Protein AF-A0A518LR04-F1 (afdb_monomer)

Structure (mmCIF, N/CA/C/O backbone):
data_AF-A0A518LR04-F1
#
_entry.id   AF-A0A518LR04-F1
#
loop_
_atom_site.group_PDB
_atom_site.id
_atom_site.type_symbol
_atom_site.label_atom_id
_atom_site.label_alt_id
_atom_site.label_comp_id
_atom_site.label_asym_id
_atom_site.label_entity_id
_atom_site.label_seq_id
_atom_site.pdbx_PDB_ins_code
_atom_site.Cartn_x
_atom_site.Cartn_y
_atom_site.Cartn_z
_atom_site.occupancy
_atom_site.B_iso_or_equiv
_atom_site.auth_seq_id
_atom_site.auth_comp_id
_atom_site.auth_asym_id
_atom_site.auth_atom_id
_atom_site.pdbx_PDB_model_num
ATOM 1 N N . MET A 1 1 ? 22.834 10.812 -34.670 1.00 47.88 1 MET A N 1
ATOM 2 C CA . MET A 1 1 ? 21.542 11.434 -34.322 1.00 47.88 1 MET A CA 1
ATOM 3 C C . MET A 1 1 ? 21.571 12.844 -34.881 1.00 47.88 1 MET A C 1
ATOM 5 O O . MET A 1 1 ? 22.574 13.522 -34.699 1.00 47.88 1 MET A O 1
ATOM 9 N N . ASP A 1 2 ? 20.570 13.217 -35.669 1.00 52.78 2 ASP A N 1
ATOM 10 C CA . ASP A 1 2 ? 20.551 14.479 -36.411 1.00 52.78 2 ASP A CA 1
ATOM 11 C C . ASP A 1 2 ? 20.219 15.622 -35.440 1.00 52.78 2 ASP A C 1
ATOM 13 O O . ASP A 1 2 ? 19.141 15.628 -34.842 1.00 52.78 2 ASP A O 1
ATOM 17 N N . THR A 1 3 ? 21.143 16.559 -35.226 1.00 44.94 3 THR A N 1
ATOM 18 C CA . THR A 1 3 ? 21.027 17.609 -34.191 1.00 44.94 3 THR A CA 1
ATOM 19 C C . THR A 1 3 ? 19.798 18.499 -34.381 1.00 44.94 3 THR A C 1
ATOM 21 O O . THR A 1 3 ? 19.284 19.064 -33.421 1.00 44.94 3 THR A O 1
ATOM 24 N N . ARG A 1 4 ? 19.260 18.553 -35.603 1.00 44.50 4 ARG A N 1
ATOM 25 C CA . ARG A 1 4 ? 18.030 19.281 -35.939 1.00 44.50 4 ARG A CA 1
ATOM 26 C C . ARG A 1 4 ? 16.752 18.588 -35.459 1.00 44.50 4 ARG A C 1
ATOM 28 O O . ARG A 1 4 ? 15.781 19.271 -35.162 1.00 44.50 4 ARG A O 1
ATOM 35 N N . LYS A 1 5 ? 16.742 17.253 -35.349 1.00 49.19 5 LYS A N 1
ATOM 36 C CA . LYS A 1 5 ? 15.594 16.509 -34.797 1.00 49.19 5 LYS A CA 1
ATOM 37 C C . LYS A 1 5 ? 15.543 16.595 -33.272 1.00 49.19 5 LYS A C 1
ATOM 39 O O . LYS A 1 5 ? 14.455 16.659 -32.716 1.00 49.19 5 LYS A O 1
ATOM 44 N N . LEU A 1 6 ? 16.708 16.680 -32.625 1.00 46.72 6 LEU A N 1
ATOM 45 C CA . LEU A 1 6 ? 16.803 16.892 -31.179 1.00 46.72 6 LEU A CA 1
ATOM 46 C C . LEU A 1 6 ? 16.199 18.242 -30.764 1.00 46.72 6 LEU A C 1
ATOM 48 O O . LEU A 1 6 ? 15.462 18.299 -29.790 1.00 46.72 6 LEU A O 1
ATOM 52 N N . GLY A 1 7 ? 16.450 19.308 -31.536 1.00 44.38 7 GLY A N 1
ATOM 53 C CA . GLY A 1 7 ? 15.944 20.651 -31.229 1.00 44.38 7 GLY A CA 1
ATOM 54 C C . GLY A 1 7 ? 14.417 20.765 -31.242 1.00 44.38 7 GLY A C 1
ATOM 55 O O . GLY A 1 7 ? 13.860 21.402 -30.354 1.00 44.38 7 GLY A O 1
ATOM 56 N N . ALA A 1 8 ? 13.740 20.113 -32.197 1.00 51.75 8 ALA A N 1
ATOM 57 C CA . ALA A 1 8 ? 12.278 20.149 -32.333 1.00 51.75 8 ALA A CA 1
ATOM 58 C C . ALA A 1 8 ? 11.546 19.289 -31.283 1.00 51.75 8 ALA A C 1
ATOM 60 O O . ALA A 1 8 ? 10.462 19.646 -30.822 1.00 51.75 8 ALA A O 1
ATOM 61 N N . ILE A 1 9 ? 12.146 18.162 -30.883 1.00 55.38 9 ILE A N 1
ATOM 62 C CA . ILE A 1 9 ? 11.606 17.311 -29.815 1.00 55.38 9 ILE A CA 1
ATOM 63 C C . ILE A 1 9 ? 11.790 18.010 -28.463 1.00 55.38 9 ILE A C 1
ATOM 65 O O . ILE A 1 9 ? 10.826 18.100 -27.707 1.00 55.38 9 ILE A O 1
ATOM 69 N N . LEU A 1 10 ? 12.962 18.613 -28.205 1.00 52.50 10 LEU A N 1
ATOM 70 C CA . LEU A 1 10 ? 13.194 19.377 -26.974 1.00 52.50 10 LEU A CA 1
ATOM 71 C C . LEU A 1 10 ? 12.210 20.541 -26.823 1.00 52.50 10 LEU A C 1
ATOM 73 O O . LEU A 1 10 ? 11.631 20.699 -25.757 1.00 52.50 10 LEU A O 1
ATOM 77 N N . THR A 1 11 ? 11.974 21.332 -27.875 1.00 55.12 11 THR A N 1
ATOM 78 C CA . THR A 1 11 ? 11.046 22.479 -27.790 1.00 55.12 11 THR A CA 1
ATOM 79 C C . THR A 1 11 ? 9.612 22.037 -27.519 1.00 55.12 11 THR A C 1
ATOM 81 O O . THR A 1 11 ? 8.926 22.648 -26.707 1.00 55.12 11 THR A O 1
ATOM 84 N N . THR A 1 12 ? 9.160 20.943 -28.134 1.00 55.44 12 THR A N 1
ATOM 85 C CA . THR A 1 12 ? 7.796 20.431 -27.921 1.00 55.44 12 THR A CA 1
ATOM 86 C C . THR A 1 12 ? 7.616 19.885 -26.499 1.00 55.44 12 THR A C 1
ATOM 88 O O . THR A 1 12 ? 6.602 20.149 -25.855 1.00 55.44 12 THR A O 1
ATOM 91 N N . VAL A 1 13 ? 8.625 19.180 -25.979 1.00 56.56 13 VAL A N 1
ATOM 92 C CA . VAL A 1 13 ? 8.651 18.665 -24.602 1.00 56.56 13 VAL A CA 1
ATOM 93 C C . VAL A 1 13 ? 8.703 19.797 -23.577 1.00 56.56 13 VAL A C 1
ATOM 95 O O . VAL A 1 13 ? 7.987 19.741 -22.582 1.00 56.56 13 VAL A O 1
ATOM 98 N N . VAL A 1 14 ? 9.488 20.847 -23.834 1.00 55.62 14 VAL A N 1
ATOM 99 C CA . VAL A 1 14 ? 9.571 22.025 -22.961 1.00 55.62 14 VAL A CA 1
ATOM 100 C C . VAL A 1 14 ? 8.239 22.770 -22.931 1.00 55.62 14 VAL A C 1
ATOM 102 O O . VAL A 1 14 ? 7.792 23.118 -21.849 1.00 55.62 14 VAL A O 1
ATOM 105 N N . VAL A 1 15 ? 7.547 22.943 -24.065 1.00 56.00 15 VAL A N 1
ATOM 106 C CA . VAL A 1 15 ? 6.237 23.625 -24.115 1.00 56.00 15 VAL A CA 1
ATOM 107 C C . VAL A 1 15 ? 5.140 22.818 -23.414 1.00 56.00 15 VAL A C 1
ATOM 109 O O . VAL A 1 15 ? 4.371 23.381 -22.635 1.00 56.00 15 VAL A O 1
ATOM 112 N N . ILE A 1 16 ? 5.078 21.499 -23.632 1.00 57.84 16 ILE A N 1
ATOM 113 C CA . ILE A 1 16 ? 4.126 20.626 -22.924 1.00 57.84 16 ILE A CA 1
ATOM 114 C C . ILE A 1 16 ? 4.457 20.607 -21.425 1.00 57.84 16 ILE A C 1
ATOM 116 O O . ILE A 1 16 ? 3.569 20.805 -20.598 1.00 57.84 16 ILE A O 1
ATOM 120 N N . GLY A 1 17 ? 5.738 20.479 -21.073 1.00 55.75 17 GLY A N 1
ATOM 121 C CA . GLY A 1 17 ? 6.228 20.577 -19.702 1.00 55.75 17 GLY A CA 1
ATOM 122 C C . GLY A 1 17 ? 5.872 21.908 -19.038 1.00 55.75 17 GLY A C 1
ATOM 123 O O . GLY A 1 17 ? 5.442 21.895 -17.893 1.00 55.75 17 GLY A O 1
ATOM 124 N N . LEU A 1 18 ? 5.943 23.037 -19.753 1.00 57.69 18 LEU A N 1
ATOM 125 C CA . LEU A 1 18 ? 5.593 24.370 -19.243 1.00 57.69 18 LEU A CA 1
ATOM 126 C C . LEU A 1 18 ? 4.089 24.526 -18.988 1.00 57.69 18 LEU A C 1
ATOM 128 O O . LEU A 1 18 ? 3.692 25.077 -17.963 1.00 57.69 18 LEU A O 1
ATOM 132 N N . ILE A 1 19 ? 3.243 24.009 -19.885 1.00 57.94 19 ILE A N 1
ATOM 133 C CA . ILE A 1 19 ? 1.779 24.040 -19.726 1.00 57.94 19 ILE A CA 1
ATOM 134 C C . ILE A 1 19 ? 1.354 23.180 -18.527 1.00 57.94 19 ILE A C 1
ATOM 136 O O . ILE A 1 19 ? 0.516 23.601 -17.726 1.00 57.94 19 ILE A O 1
ATOM 140 N N . PHE A 1 20 ? 1.961 22.002 -18.355 1.00 54.97 20 PHE A N 1
ATOM 141 C CA . PHE A 1 20 ? 1.709 21.152 -17.191 1.00 54.97 20 PHE A CA 1
ATOM 142 C C . PHE A 1 20 ? 2.324 21.717 -15.905 1.00 54.97 20 PHE A C 1
ATOM 144 O O . PHE A 1 20 ? 1.682 21.656 -14.864 1.00 54.97 20 PHE A O 1
ATOM 151 N N . PHE A 1 21 ? 3.493 22.354 -15.967 1.00 53.53 21 PHE A N 1
ATOM 152 C CA . PHE A 1 21 ? 4.141 23.018 -14.833 1.00 53.53 21 PHE A CA 1
ATOM 153 C C . PHE A 1 21 ? 3.331 24.221 -14.311 1.00 53.53 21 PHE A C 1
ATOM 155 O O . PHE A 1 21 ? 3.212 24.426 -13.102 1.00 53.53 21 PHE A O 1
ATOM 162 N N . LEU A 1 22 ? 2.678 24.980 -15.198 1.00 55.84 22 LEU A N 1
ATOM 163 C CA . LEU A 1 22 ? 1.733 26.029 -14.795 1.00 55.84 22 LEU A CA 1
ATOM 164 C C . LEU A 1 22 ? 0.495 25.455 -14.086 1.00 55.84 22 LEU A C 1
ATOM 166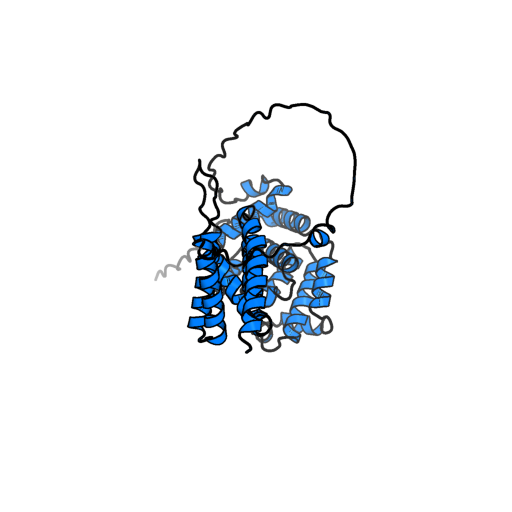 O O . LEU A 1 22 ? -0.022 26.075 -13.157 1.00 55.84 22 LEU A O 1
ATOM 170 N N . ARG A 1 23 ? 0.051 24.254 -14.477 1.00 57.06 23 ARG A N 1
ATOM 171 C CA . ARG A 1 23 ? -1.042 23.527 -13.812 1.00 57.06 23 ARG A CA 1
ATOM 172 C C . ARG A 1 23 ? -0.600 22.924 -12.468 1.00 57.06 23 ARG A C 1
ATOM 174 O O . ARG A 1 23 ? -1.370 22.964 -11.510 1.00 57.06 23 ARG A O 1
ATOM 181 N N . PHE A 1 24 ? 0.649 22.465 -12.381 1.00 54.34 24 PHE A N 1
ATOM 182 C CA . PHE A 1 24 ? 1.306 21.931 -11.181 1.00 54.34 24 PHE A CA 1
ATOM 183 C C . PHE A 1 24 ? 1.312 22.955 -10.036 1.00 54.34 24 PHE A C 1
ATOM 185 O O . PHE A 1 24 ? 0.999 22.634 -8.892 1.00 54.34 24 PHE A O 1
ATOM 192 N N . ARG A 1 25 ? 1.554 24.233 -10.356 1.00 56.62 25 ARG A N 1
ATOM 193 C CA . ARG A 1 25 ? 1.549 25.345 -9.389 1.00 56.62 25 ARG A CA 1
ATOM 194 C C . ARG A 1 25 ? 0.197 25.624 -8.720 1.00 56.62 25 ARG A C 1
ATOM 196 O O . ARG A 1 25 ? 0.175 26.330 -7.716 1.00 56.62 25 ARG A O 1
ATOM 203 N N . GLN A 1 26 ? -0.917 25.142 -9.275 1.00 56.28 26 GLN A N 1
ATOM 204 C CA . GLN A 1 26 ? -2.257 25.513 -8.808 1.00 56.28 26 GLN A CA 1
ATOM 205 C C . GLN A 1 26 ? -2.946 24.464 -7.926 1.00 56.28 26 GLN A C 1
ATOM 207 O O . GLN A 1 26 ? -3.981 24.807 -7.354 1.00 56.28 26 GLN A O 1
ATOM 212 N N . ARG A 1 27 ? -2.451 23.214 -7.813 1.00 53.28 27 ARG A N 1
ATOM 213 C CA . ARG A 1 27 ? -3.303 22.139 -7.258 1.00 53.28 27 ARG A CA 1
ATOM 214 C C . ARG A 1 27 ? -2.739 21.027 -6.372 1.00 53.28 27 ARG A C 1
ATOM 216 O O . ARG A 1 27 ? -3.564 20.421 -5.699 1.00 53.28 27 ARG A O 1
ATOM 223 N N . SER A 1 28 ? -1.450 20.716 -6.292 1.00 52.06 28 SER A N 1
ATOM 224 C CA . SER A 1 28 ? -1.090 19.440 -5.643 1.00 52.06 28 SER A CA 1
ATOM 225 C C . SER A 1 28 ? -0.825 19.556 -4.131 1.00 52.06 28 SER A C 1
ATOM 227 O O . SER A 1 28 ? 0.323 19.624 -3.697 1.00 52.06 28 SER A O 1
ATOM 229 N N . GLU A 1 29 ? -1.886 19.532 -3.319 1.00 59.38 29 GLU A N 1
ATOM 230 C CA . GLU A 1 29 ? -1.800 18.972 -1.952 1.00 59.38 29 GLU A CA 1
ATOM 231 C C . GLU A 1 29 ? -1.805 17.428 -1.986 1.00 59.38 29 GLU A C 1
ATOM 233 O O . GLU A 1 29 ? -1.391 16.783 -1.024 1.00 59.38 29 GLU A O 1
ATOM 238 N N . ASP A 1 30 ? -2.214 16.823 -3.111 1.00 77.50 30 ASP A N 1
ATOM 239 C CA . ASP A 1 30 ? -2.189 15.375 -3.312 1.00 77.50 30 ASP A CA 1
ATOM 240 C C . ASP A 1 30 ? -0.799 14.895 -3.766 1.00 77.50 30 ASP A C 1
ATOM 242 O O . ASP A 1 30 ? -0.301 15.229 -4.847 1.00 77.50 30 ASP A O 1
ATOM 246 N N . SER A 1 31 ? -0.175 14.085 -2.910 1.00 82.75 31 SER A N 1
ATOM 247 C CA . SER A 1 31 ? 1.138 13.476 -3.120 1.00 82.75 31 SER A CA 1
ATOM 248 C C . SER A 1 31 ? 1.193 12.645 -4.409 1.00 82.75 31 SER A C 1
ATOM 250 O O . SER A 1 31 ? 2.142 12.756 -5.191 1.00 82.75 31 SER A O 1
ATOM 252 N N . ASN A 1 32 ? 0.131 11.893 -4.712 1.00 80.12 32 ASN A N 1
ATOM 253 C CA . ASN A 1 32 ? 0.091 11.054 -5.907 1.00 80.12 32 ASN A CA 1
ATOM 254 C C . ASN A 1 32 ? 0.007 11.889 -7.188 1.00 80.12 32 ASN A C 1
ATOM 256 O O . ASN A 1 32 ? 0.707 11.588 -8.156 1.00 80.12 32 ASN A O 1
ATOM 260 N N . GLU A 1 33 ? -0.767 12.976 -7.174 1.00 84.44 33 GLU A N 1
ATOM 261 C CA . GLU A 1 33 ? -0.870 13.888 -8.315 1.00 84.44 33 GLU A CA 1
ATOM 262 C C . GLU A 1 33 ? 0.487 14.549 -8.621 1.00 84.44 33 GLU A C 1
ATOM 264 O O . GLU A 1 33 ? 0.907 14.604 -9.780 1.00 84.44 33 GLU A O 1
ATOM 269 N N . ALA A 1 34 ? 1.236 14.973 -7.594 1.00 88.00 34 ALA A N 1
ATOM 270 C CA . ALA A 1 34 ? 2.584 15.523 -7.771 1.00 88.00 34 ALA A CA 1
ATOM 271 C C . ALA A 1 34 ? 3.549 14.507 -8.416 1.00 88.00 34 ALA A C 1
ATOM 273 O O . ALA A 1 34 ? 4.389 14.865 -9.251 1.00 88.00 34 ALA A O 1
ATOM 274 N N . ARG A 1 35 ? 3.429 13.220 -8.063 1.00 92.25 35 ARG A N 1
ATOM 275 C CA . ARG A 1 35 ? 4.206 12.140 -8.688 1.00 92.25 35 ARG A CA 1
ATOM 276 C C . ARG A 1 35 ? 3.821 11.931 -10.147 1.00 92.25 35 ARG A C 1
ATOM 278 O O . ARG A 1 35 ? 4.712 11.861 -10.990 1.00 92.25 35 ARG A O 1
ATOM 285 N N . GLU A 1 36 ? 2.530 11.834 -10.448 1.00 88.44 36 GLU A N 1
ATOM 286 C CA . GLU A 1 36 ? 2.038 11.640 -11.816 1.00 88.44 36 GLU A CA 1
ATOM 287 C C . GLU A 1 36 ? 2.498 12.766 -12.741 1.00 88.44 36 GLU A C 1
ATOM 289 O O . GLU A 1 36 ? 3.003 12.508 -13.834 1.00 88.44 36 GLU A O 1
ATOM 294 N N . GLN A 1 37 ? 2.418 14.015 -12.285 1.00 86.31 37 GLN A N 1
ATOM 295 C CA . GLN A 1 37 ? 2.847 15.153 -13.090 1.00 86.31 37 GLN A CA 1
ATOM 296 C C . GLN A 1 37 ? 4.375 15.190 -13.287 1.00 86.31 37 GLN A C 1
ATOM 298 O O . GLN A 1 37 ? 4.839 15.474 -14.392 1.00 86.31 37 GLN A O 1
ATO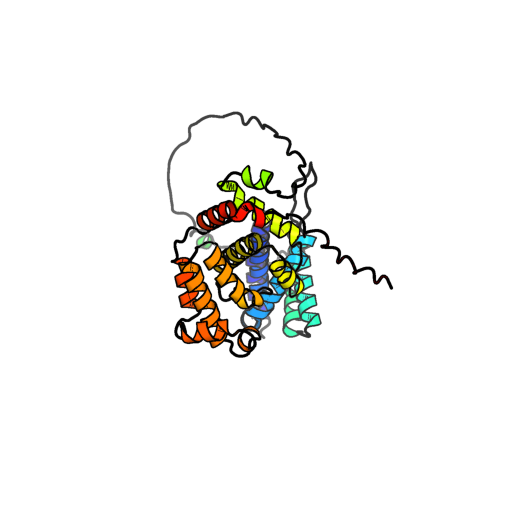M 303 N N . ALA A 1 38 ? 5.179 14.828 -12.278 1.00 92.56 38 ALA A N 1
ATOM 304 C CA . ALA A 1 38 ? 6.623 14.652 -12.473 1.00 92.56 38 ALA A CA 1
ATOM 305 C C . ALA A 1 38 ? 6.948 13.502 -13.440 1.00 92.56 38 ALA A C 1
ATOM 307 O O . ALA A 1 38 ? 7.889 13.599 -14.230 1.00 92.56 38 ALA A O 1
ATOM 308 N N . MET A 1 39 ? 6.142 12.438 -13.436 1.00 94.38 39 MET A N 1
ATOM 309 C CA . MET A 1 39 ? 6.290 11.325 -14.372 1.00 94.38 39 MET A CA 1
ATOM 310 C C . MET A 1 39 ? 6.002 11.716 -15.815 1.00 94.38 39 MET A C 1
ATOM 312 O O . MET A 1 39 ? 6.676 11.207 -16.706 1.00 94.38 39 MET A O 1
ATOM 316 N N . VAL A 1 40 ? 5.091 12.659 -16.070 1.00 89.25 40 VAL A N 1
ATOM 317 C CA . VAL A 1 40 ? 4.903 13.214 -17.421 1.00 89.25 40 VAL A CA 1
ATOM 318 C C . VAL A 1 40 ? 6.216 13.810 -17.944 1.00 89.25 40 VAL A C 1
ATOM 320 O O . VAL A 1 40 ? 6.594 13.549 -19.085 1.00 89.25 40 VAL A O 1
ATOM 323 N N . ILE A 1 41 ? 6.963 14.523 -17.097 1.00 90.75 41 ILE A N 1
ATOM 324 C CA . ILE A 1 41 ? 8.252 15.134 -17.456 1.00 90.75 41 ILE A CA 1
ATOM 325 C C . ILE A 1 41 ? 9.333 14.067 -17.681 1.00 90.75 41 ILE A C 1
ATOM 327 O O . ILE A 1 41 ? 10.118 14.169 -18.615 1.00 90.75 41 ILE A O 1
ATOM 331 N N . VAL A 1 42 ? 9.379 13.007 -16.872 1.00 94.94 42 VAL A N 1
ATOM 332 C CA . VAL A 1 42 ? 10.332 11.901 -17.092 1.00 94.94 42 VAL A CA 1
ATOM 333 C C . VAL A 1 42 ? 9.976 11.085 -18.339 1.00 94.94 42 VAL A C 1
ATOM 335 O O . VAL A 1 42 ? 10.869 10.620 -19.048 1.00 94.94 42 VAL A O 1
ATOM 338 N N . SER A 1 43 ? 8.685 10.936 -18.640 1.00 93.12 43 SER A N 1
ATOM 339 C CA . SER A 1 43 ? 8.206 10.164 -19.792 1.00 93.12 43 SER A CA 1
ATOM 340 C C . SER A 1 43 ? 8.575 10.776 -21.141 1.00 93.12 43 SER A C 1
ATOM 342 O O . SER A 1 43 ? 8.514 10.100 -22.165 1.00 93.12 43 SER A O 1
ATOM 344 N N . SER A 1 44 ? 9.012 12.037 -21.149 1.00 90.81 44 SER A N 1
ATOM 345 C CA . SER A 1 44 ? 9.487 12.707 -22.353 1.00 90.81 44 SER A CA 1
ATOM 346 C C . SER A 1 44 ? 10.927 12.356 -22.736 1.00 90.81 44 SER A C 1
ATOM 348 O O . SER A 1 44 ? 11.416 12.859 -23.746 1.00 90.81 44 SER A O 1
ATOM 350 N N . LEU A 1 45 ? 11.644 11.578 -21.919 1.00 92.06 45 LEU A N 1
ATOM 351 C CA . LEU A 1 45 ? 12.979 11.097 -22.266 1.00 92.06 45 LEU A CA 1
ATOM 352 C C . LEU A 1 45 ? 12.890 10.070 -23.401 1.00 92.06 45 LEU A C 1
ATOM 354 O O . LEU A 1 45 ? 12.081 9.146 -23.339 1.00 92.06 45 LEU A O 1
ATOM 358 N N . ASP A 1 46 ? 13.776 10.171 -24.394 1.00 93.06 46 ASP A N 1
ATOM 359 C CA . ASP A 1 46 ? 13.846 9.212 -25.510 1.00 93.06 46 ASP A CA 1
ATOM 360 C C . ASP A 1 46 ? 14.066 7.772 -25.007 1.00 93.06 46 ASP A C 1
ATOM 362 O O . ASP A 1 46 ? 13.583 6.798 -25.587 1.00 93.06 46 ASP A O 1
ATOM 366 N N . GLU A 1 47 ? 14.786 7.625 -23.894 1.00 93.50 47 GLU A N 1
ATOM 367 C CA . GLU A 1 47 ? 15.085 6.344 -23.266 1.00 93.50 47 GLU A CA 1
ATOM 368 C C . GLU A 1 47 ? 13.920 5.772 -22.442 1.00 93.50 47 GLU A C 1
ATOM 370 O O . GLU A 1 47 ? 14.032 4.623 -21.992 1.00 93.50 47 GLU A O 1
ATOM 375 N N . TYR A 1 48 ? 12.824 6.523 -22.249 1.00 94.25 48 TYR A N 1
ATOM 376 C CA . TYR A 1 48 ? 11.748 6.167 -21.323 1.00 94.25 48 TYR A CA 1
ATOM 377 C C . TYR A 1 48 ? 11.128 4.812 -21.646 1.00 94.25 48 TYR A C 1
ATOM 379 O O . TYR A 1 48 ? 11.200 3.911 -20.821 1.00 94.25 48 TYR A O 1
ATOM 387 N N . GLU A 1 49 ? 10.611 4.611 -22.860 1.00 95.00 49 GLU A N 1
ATOM 388 C CA . GLU A 1 49 ? 9.934 3.357 -23.233 1.00 95.00 49 GLU A CA 1
ATOM 389 C C . GLU A 1 49 ? 10.843 2.130 -23.072 1.00 95.00 49 GLU A C 1
ATOM 391 O O . GLU A 1 49 ? 10.424 1.083 -22.580 1.00 95.00 49 GLU A O 1
ATOM 396 N N . SER A 1 50 ? 12.129 2.269 -23.409 1.00 95.69 50 SER A N 1
ATOM 397 C CA . SER A 1 50 ? 13.110 1.186 -23.259 1.00 95.69 50 SER A CA 1
ATOM 398 C C . SER A 1 50 ? 13.506 0.893 -21.806 1.00 95.69 50 SER A C 1
ATOM 400 O O . SER A 1 50 ? 14.068 -0.166 -21.530 1.00 95.69 50 SER A O 1
ATOM 402 N N . ASN A 1 51 ? 13.214 1.806 -20.875 1.00 96.00 51 ASN A N 1
ATOM 403 C CA . ASN A 1 51 ? 13.582 1.719 -19.460 1.00 96.00 51 ASN A CA 1
ATOM 404 C C . ASN A 1 51 ? 12.401 1.944 -18.510 1.00 96.00 51 ASN A C 1
ATOM 406 O O . ASN A 1 51 ? 12.625 2.191 -17.324 1.00 96.00 51 ASN A O 1
ATOM 410 N N . LYS A 1 52 ? 11.165 1.835 -19.006 1.00 93.56 52 LYS A N 1
ATOM 411 C CA . LYS A 1 52 ? 9.951 2.276 -18.314 1.00 93.56 52 LYS A CA 1
ATOM 412 C C . LYS A 1 52 ? 9.859 1.726 -16.896 1.00 93.56 52 LYS A C 1
ATOM 414 O O . LYS A 1 52 ? 9.864 2.490 -15.944 1.00 93.56 52 LYS A O 1
ATOM 419 N N . THR A 1 53 ? 9.926 0.403 -16.743 1.00 89.50 53 THR A N 1
ATOM 420 C CA . THR A 1 53 ? 9.852 -0.261 -15.431 1.00 89.50 53 THR A CA 1
ATOM 421 C C . THR A 1 53 ? 10.915 0.234 -14.446 1.00 89.50 53 THR A C 1
ATOM 423 O O . THR A 1 53 ? 10.642 0.376 -13.257 1.00 89.50 53 THR A O 1
ATOM 426 N N . LEU A 1 54 ? 12.135 0.509 -14.921 1.00 93.00 54 LEU A N 1
ATOM 427 C CA . LEU A 1 54 ? 13.204 1.011 -14.061 1.00 93.00 54 LEU A CA 1
ATOM 428 C C . LEU A 1 54 ? 12.977 2.479 -13.682 1.00 93.00 54 LEU A C 1
ATOM 430 O O . LEU A 1 54 ? 13.129 2.824 -12.514 1.00 93.00 54 LEU A O 1
ATOM 434 N N . LEU A 1 55 ? 12.608 3.330 -14.642 1.00 96.44 55 LEU A N 1
ATOM 435 C CA . LEU A 1 55 ? 12.337 4.748 -14.396 1.00 96.44 55 LEU A CA 1
ATOM 436 C C . LEU A 1 55 ? 11.108 4.943 -13.499 1.00 96.44 55 LEU A C 1
ATOM 438 O O . LEU A 1 55 ? 11.175 5.764 -12.590 1.00 96.44 55 LEU A O 1
ATOM 442 N N . ASP A 1 56 ? 10.059 4.132 -13.666 1.00 93.38 56 ASP A N 1
ATOM 443 C CA . ASP A 1 56 ? 8.880 4.093 -12.790 1.00 93.38 56 ASP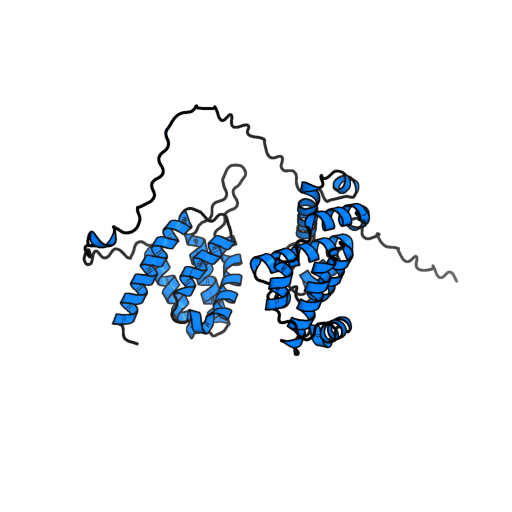 A CA 1
ATOM 444 C C . ASP A 1 56 ? 9.279 3.737 -11.350 1.00 93.38 56 ASP A C 1
ATOM 446 O O . ASP A 1 56 ? 8.894 4.413 -10.392 1.00 93.38 56 ASP A O 1
ATOM 450 N N . SER A 1 57 ? 10.118 2.707 -11.182 1.00 88.88 57 SER A N 1
ATOM 451 C CA . SER A 1 57 ? 10.633 2.320 -9.866 1.00 88.88 57 SER A CA 1
ATOM 452 C C . SER A 1 57 ? 11.504 3.415 -9.243 1.00 88.88 57 SER A C 1
ATOM 454 O O . SER A 1 57 ? 11.391 3.674 -8.045 1.00 88.88 57 SER A O 1
ATOM 456 N N . MET A 1 58 ? 12.370 4.060 -10.031 1.00 96.94 58 MET A N 1
ATOM 457 C CA . MET A 1 58 ? 13.225 5.152 -9.557 1.00 96.94 58 MET A CA 1
ATOM 458 C C . MET A 1 58 ? 12.403 6.373 -9.143 1.00 96.94 58 MET A C 1
ATOM 460 O O . MET A 1 58 ? 12.693 6.997 -8.123 1.00 96.94 58 MET A O 1
ATOM 464 N N . ALA A 1 59 ? 11.367 6.695 -9.915 1.00 95.81 59 ALA A N 1
ATOM 465 C CA . ALA A 1 59 ? 10.435 7.774 -9.639 1.00 95.81 59 ALA A CA 1
ATOM 466 C C . ALA A 1 59 ? 9.629 7.531 -8.362 1.00 95.81 59 ALA A C 1
ATOM 468 O O . ALA A 1 59 ? 9.467 8.449 -7.563 1.00 95.81 59 ALA A O 1
ATOM 469 N N . LYS A 1 60 ? 9.175 6.294 -8.118 1.00 91.81 60 LYS A N 1
ATOM 470 C CA . LYS A 1 60 ? 8.493 5.928 -6.866 1.00 91.81 60 LYS A CA 1
ATOM 471 C C . LYS A 1 60 ? 9.381 6.197 -5.645 1.00 91.81 60 LYS A C 1
ATOM 473 O O . LYS A 1 60 ? 8.915 6.779 -4.671 1.00 91.81 60 LYS A O 1
ATOM 478 N N . LEU A 1 61 ? 10.666 5.841 -5.720 1.00 89.62 61 LEU A N 1
ATOM 479 C CA . LEU A 1 61 ? 11.637 6.113 -4.652 1.00 89.62 61 LEU A CA 1
ATOM 480 C C . LEU A 1 61 ? 11.984 7.606 -4.537 1.00 8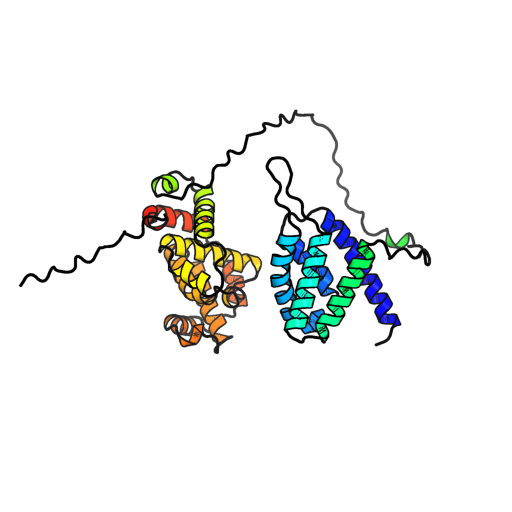9.62 61 LEU A C 1
ATOM 482 O O . LEU A 1 61 ? 12.097 8.133 -3.432 1.00 89.62 61 LEU A O 1
ATOM 486 N N . ALA A 1 62 ? 12.138 8.298 -5.668 1.00 96.19 62 ALA A N 1
ATOM 487 C CA . ALA A 1 62 ? 12.450 9.725 -5.701 1.00 96.19 62 ALA A CA 1
ATOM 488 C C . ALA A 1 62 ? 11.309 10.586 -5.148 1.00 96.19 62 ALA A C 1
ATOM 490 O O . ALA A 1 62 ? 11.574 11.599 -4.505 1.00 96.19 62 ALA A O 1
ATOM 491 N N . HIS A 1 63 ? 10.062 10.165 -5.363 1.00 94.81 63 HIS A N 1
ATOM 492 C CA . HIS A 1 63 ? 8.868 10.876 -4.932 1.00 94.81 63 HIS A CA 1
ATOM 493 C C . HIS A 1 63 ? 8.831 11.113 -3.422 1.00 94.81 63 HIS A C 1
ATOM 495 O O . HIS A 1 63 ? 8.680 12.258 -3.017 1.00 94.81 63 HIS A O 1
ATOM 501 N N . SER A 1 64 ? 9.035 10.078 -2.599 1.00 88.00 64 SER A N 1
ATOM 502 C CA . SER A 1 64 ? 9.002 10.224 -1.134 1.00 88.00 64 SER A CA 1
ATOM 503 C C . SER A 1 64 ? 10.022 11.259 -0.646 1.00 88.00 64 SER A C 1
ATOM 505 O O . SER A 1 64 ? 9.662 12.188 0.068 1.00 88.00 64 SER A O 1
ATOM 507 N N . VAL A 1 65 ? 11.269 11.174 -1.123 1.00 89.06 65 VAL A N 1
ATOM 508 C CA . VAL A 1 65 ? 12.339 12.116 -0.746 1.00 89.06 65 VAL A CA 1
ATOM 509 C C . VAL A 1 65 ? 12.031 13.541 -1.216 1.00 89.06 65 VAL A C 1
ATOM 511 O O . VAL A 1 65 ? 12.293 14.510 -0.506 1.00 89.06 65 VAL A O 1
ATOM 514 N N . ALA A 1 66 ? 11.497 13.679 -2.429 1.00 94.88 66 ALA A N 1
ATOM 515 C CA . ALA A 1 66 ? 11.190 14.972 -3.018 1.00 94.88 66 ALA A CA 1
ATOM 516 C C . ALA A 1 66 ? 9.981 15.646 -2.369 1.00 94.88 66 ALA A C 1
ATOM 518 O O . ALA A 1 66 ? 9.987 16.861 -2.178 1.00 94.88 66 ALA A O 1
ATOM 519 N N . PHE A 1 67 ? 8.954 14.865 -2.034 1.00 91.31 67 PHE A N 1
ATOM 520 C CA . PHE A 1 67 ? 7.736 15.359 -1.412 1.00 91.31 67 PHE A CA 1
ATOM 521 C C . PHE A 1 67 ? 8.036 15.915 -0.022 1.00 91.31 67 PHE A C 1
ATOM 523 O O . PHE A 1 67 ? 7.682 17.056 0.253 1.00 91.31 67 PHE A O 1
ATOM 530 N N . ASP A 1 68 ? 8.805 15.187 0.789 1.00 88.62 68 ASP A N 1
ATOM 531 C CA . ASP A 1 68 ? 9.227 15.650 2.117 1.00 88.62 68 ASP 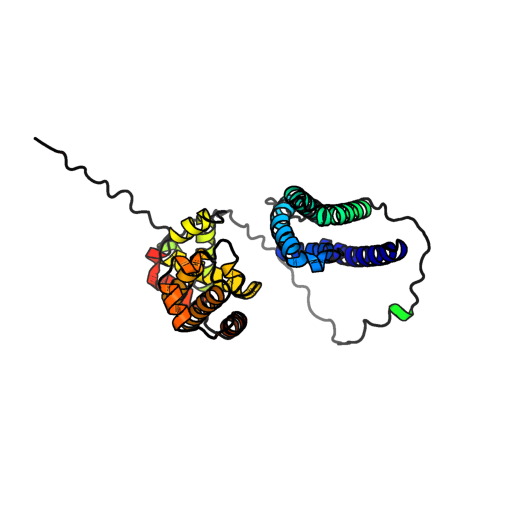A CA 1
ATOM 532 C C . ASP A 1 68 ? 10.080 16.926 2.055 1.00 88.62 68 ASP A C 1
ATOM 534 O O . ASP A 1 68 ? 9.979 17.794 2.920 1.00 88.62 68 ASP A O 1
ATOM 538 N N . ALA A 1 69 ? 10.916 17.070 1.022 1.00 89.56 69 ALA A N 1
ATOM 539 C CA . ALA A 1 69 ? 11.748 18.258 0.840 1.00 89.56 69 ALA A CA 1
ATOM 540 C C . ALA A 1 69 ? 10.947 19.502 0.413 1.00 89.56 69 ALA A C 1
ATOM 542 O O . ALA A 1 69 ? 11.360 20.628 0.691 1.00 89.56 69 ALA A O 1
ATOM 543 N N . ALA A 1 70 ? 9.831 19.302 -0.284 1.00 91.94 70 ALA A N 1
ATOM 544 C CA . ALA A 1 70 ? 9.021 20.362 -0.875 1.00 91.94 70 ALA A CA 1
ATOM 545 C C . ALA A 1 70 ? 7.789 20.736 -0.054 1.00 91.94 70 ALA A C 1
ATOM 547 O O . ALA A 1 70 ? 7.254 21.839 -0.191 1.00 91.94 70 ALA A O 1
ATOM 548 N N . TYR A 1 71 ? 7.312 19.810 0.772 1.00 89.56 71 TYR A N 1
ATOM 549 C CA . TYR A 1 71 ? 6.113 19.984 1.561 1.00 89.56 71 TYR A CA 1
ATOM 550 C C . TYR A 1 71 ? 6.465 20.562 2.929 1.00 89.56 71 TYR A C 1
ATOM 552 O O . TYR A 1 71 ? 7.095 19.923 3.769 1.00 89.56 71 TYR A O 1
ATOM 560 N N . THR A 1 72 ? 6.037 21.798 3.173 1.00 88.50 72 THR A N 1
ATOM 561 C CA . THR A 1 72 ? 6.181 22.427 4.486 1.00 88.50 72 THR A CA 1
ATOM 562 C C . THR A 1 72 ? 4.870 22.296 5.243 1.00 88.50 72 THR A C 1
ATOM 564 O O . THR A 1 72 ? 3.867 22.909 4.869 1.00 88.50 72 THR A O 1
ATOM 567 N N . MET A 1 73 ? 4.891 21.525 6.334 1.00 83.81 73 MET A N 1
ATOM 568 C CA . MET A 1 73 ? 3.769 21.457 7.268 1.00 83.81 73 MET A CA 1
ATOM 569 C C . MET A 1 73 ? 3.475 22.856 7.812 1.00 83.81 73 MET A C 1
ATOM 571 O O . MET A 1 73 ? 4.328 23.506 8.422 1.00 83.81 73 MET A O 1
ATOM 575 N N . GLY A 1 74 ? 2.252 23.320 7.577 1.00 81.69 74 GLY A N 1
ATOM 576 C CA . GLY A 1 74 ? 1.749 24.552 8.157 1.00 81.69 74 GLY A CA 1
ATOM 577 C C . GLY A 1 74 ? 1.699 24.453 9.682 1.00 81.69 74 GLY A C 1
ATOM 578 O O . GLY A 1 74 ? 1.303 23.430 10.237 1.00 81.69 74 GLY A O 1
ATOM 579 N N . GLY A 1 75 ? 2.115 25.507 10.382 1.00 82.06 75 GLY A N 1
ATOM 580 C CA . GLY A 1 75 ? 1.875 25.631 11.816 1.00 82.06 75 GLY A CA 1
ATOM 581 C C . GLY A 1 75 ? 0.441 26.088 12.090 1.00 82.06 75 GLY A C 1
ATOM 582 O O . GLY A 1 75 ? -0.322 26.388 11.182 1.00 82.06 75 GLY A O 1
ATOM 583 N N . ARG A 1 76 ? 0.089 26.282 13.365 1.00 80.19 76 ARG A N 1
ATOM 584 C CA . ARG A 1 76 ? -1.266 26.684 13.813 1.00 80.19 76 ARG A CA 1
ATOM 585 C C . ARG A 1 76 ? -1.860 27.937 13.134 1.00 80.19 76 ARG A C 1
ATOM 587 O O . ARG A 1 76 ? -3.041 28.220 13.292 1.00 80.19 76 ARG A O 1
ATOM 594 N N . ARG A 1 77 ? -1.042 28.741 12.448 1.00 85.19 77 ARG A N 1
ATOM 595 C CA . ARG A 1 77 ? -1.450 29.968 11.740 1.00 85.19 77 ARG A CA 1
ATOM 596 C C . ARG A 1 77 ? -1.021 30.014 10.273 1.00 85.19 77 ARG A C 1
ATOM 598 O O . ARG A 1 77 ? -1.301 31.008 9.611 1.00 85.19 77 ARG A O 1
ATOM 605 N N . THR A 1 78 ? -0.316 29.005 9.774 1.00 81.31 78 THR A N 1
ATOM 606 C CA . THR A 1 78 ? 0.151 28.968 8.385 1.00 81.31 78 THR A CA 1
ATOM 607 C C . THR A 1 78 ? -0.436 27.741 7.715 1.00 81.31 78 THR A C 1
ATOM 609 O O . THR A 1 78 ? -0.468 26.669 8.304 1.00 81.31 78 THR A O 1
ATOM 612 N N . ARG A 1 79 ? -0.950 27.897 6.494 1.00 82.56 79 ARG A N 1
ATOM 613 C CA . ARG A 1 79 ? -1.400 26.745 5.707 1.00 82.56 79 ARG A CA 1
ATOM 614 C C . ARG A 1 79 ? -0.183 25.921 5.303 1.00 82.56 79 ARG A C 1
ATOM 616 O O . ARG A 1 79 ? 0.918 26.470 5.208 1.00 82.56 79 ARG A O 1
ATOM 623 N N . ALA A 1 80 ? -0.380 24.622 5.100 1.00 82.12 80 ALA A N 1
ATOM 624 C CA . ALA A 1 80 ? 0.641 23.820 4.452 1.00 82.12 80 ALA A CA 1
ATOM 625 C C . ALA A 1 80 ? 0.924 24.414 3.071 1.00 82.12 80 ALA A C 1
ATOM 627 O O . ALA A 1 80 ? 0.021 24.917 2.400 1.00 82.12 80 ALA A O 1
ATOM 628 N N . THR A 1 81 ? 2.190 24.418 2.683 1.00 88.94 81 THR A N 1
ATOM 629 C CA . THR A 1 81 ? 2.593 24.913 1.371 1.00 88.94 81 THR A CA 1
ATOM 630 C C . THR A 1 81 ? 3.454 23.877 0.697 1.00 88.94 81 THR A C 1
ATOM 632 O O . THR A 1 81 ? 4.384 23.345 1.307 1.00 88.94 81 THR A O 1
ATOM 635 N N . PHE A 1 82 ? 3.160 23.642 -0.573 1.00 88.94 82 PHE A N 1
ATOM 636 C CA . PHE A 1 82 ? 3.930 22.760 -1.420 1.00 88.94 82 PHE A CA 1
ATOM 637 C C . PHE A 1 82 ? 4.750 23.589 -2.406 1.00 88.94 82 PHE A C 1
ATOM 639 O O . PHE A 1 82 ? 4.200 24.343 -3.213 1.00 88.94 82 PHE A O 1
ATOM 646 N N . ASP A 1 83 ? 6.073 23.476 -2.313 1.00 91.69 83 ASP A N 1
ATOM 647 C CA . ASP A 1 83 ? 6.993 24.115 -3.245 1.00 91.69 83 ASP A CA 1
ATOM 648 C C . ASP A 1 83 ? 7.260 23.184 -4.430 1.00 91.69 83 ASP A C 1
ATOM 650 O O . ASP A 1 83 ? 8.123 22.306 -4.407 1.00 91.69 83 ASP A O 1
ATOM 654 N N . ALA A 1 84 ? 6.502 23.406 -5.497 1.00 89.69 84 ALA A N 1
ATOM 655 C CA . ALA A 1 84 ? 6.616 22.656 -6.735 1.00 89.69 84 ALA A CA 1
ATOM 656 C C . ALA A 1 84 ? 8.018 22.653 -7.352 1.00 89.69 84 ALA A C 1
ATOM 658 O O . ALA A 1 84 ? 8.471 21.653 -7.917 1.00 89.69 84 ALA A O 1
ATOM 659 N N . ASP A 1 85 ? 8.698 23.788 -7.239 1.00 91.62 85 ASP A N 1
ATOM 660 C CA . ASP A 1 85 ? 10.021 24.003 -7.791 1.00 91.62 85 ASP A CA 1
ATOM 661 C C . ASP A 1 85 ? 11.070 23.212 -7.005 1.00 91.62 85 ASP A C 1
ATOM 663 O O . ASP A 1 85 ? 11.950 22.574 -7.597 1.00 91.62 85 ASP A O 1
ATOM 667 N N . ALA A 1 86 ? 10.951 23.211 -5.675 1.00 93.38 86 ALA A N 1
ATOM 668 C CA . ALA A 1 86 ? 11.776 22.394 -4.795 1.00 93.38 86 ALA A CA 1
ATOM 669 C C . ALA A 1 86 ? 11.512 20.894 -4.990 1.00 93.38 86 ALA A C 1
ATOM 671 O O . ALA A 1 86 ? 12.464 20.109 -5.030 1.00 93.38 86 ALA A O 1
ATOM 672 N N . TYR A 1 87 ? 10.246 20.504 -5.171 1.00 94.38 87 TYR A N 1
ATOM 673 C CA . TYR A 1 87 ? 9.853 19.114 -5.401 1.00 94.38 87 TYR A CA 1
ATOM 674 C C . TYR A 1 87 ? 10.534 18.558 -6.643 1.00 94.38 87 TYR A C 1
ATOM 676 O O . TYR A 1 87 ? 11.246 17.559 -6.572 1.00 94.38 87 TYR A O 1
ATOM 684 N N . LEU A 1 88 ? 10.364 19.223 -7.786 1.00 94.19 88 LEU A N 1
ATOM 685 C CA . LEU A 1 88 ? 10.864 18.697 -9.048 1.00 94.19 88 LEU A CA 1
ATOM 686 C C . LEU A 1 88 ? 12.405 18.709 -9.104 1.00 94.19 88 LEU A C 1
ATOM 688 O O . LEU A 1 88 ? 13.012 17.795 -9.666 1.00 94.19 88 LEU A O 1
ATOM 692 N N . ASP A 1 89 ? 13.053 19.679 -8.444 1.00 95.44 89 ASP A N 1
ATOM 693 C CA . ASP A 1 89 ? 14.509 19.702 -8.254 1.00 95.44 89 ASP A CA 1
ATOM 694 C C . ASP A 1 89 ? 15.000 18.502 -7.430 1.00 95.44 89 ASP A C 1
ATOM 696 O O . ASP A 1 89 ? 15.929 17.805 -7.844 1.00 95.44 89 ASP A O 1
ATOM 700 N N . ALA A 1 90 ? 14.377 18.238 -6.278 1.00 95.44 90 ALA A N 1
ATOM 701 C CA . ALA A 1 90 ? 14.728 17.112 -5.415 1.00 95.44 90 ALA A CA 1
ATOM 702 C C . ALA A 1 90 ? 14.442 15.761 -6.091 1.00 95.44 90 ALA A C 1
ATOM 704 O O . ALA A 1 90 ? 15.259 14.839 -6.016 1.00 95.44 90 ALA A O 1
ATOM 705 N N . PHE A 1 91 ? 13.324 15.669 -6.812 1.00 96.69 91 PHE A N 1
ATOM 706 C CA . PHE A 1 91 ? 12.896 14.482 -7.543 1.00 96.69 91 PHE A CA 1
ATOM 707 C C . PHE A 1 91 ? 13.906 14.093 -8.627 1.00 96.69 91 PHE A C 1
ATOM 709 O O . PHE A 1 91 ? 14.434 12.978 -8.620 1.00 96.69 91 PHE A O 1
ATOM 716 N N . LEU A 1 92 ? 14.251 15.029 -9.520 1.00 97.06 92 LEU A N 1
ATOM 717 C CA . LEU A 1 92 ? 15.201 14.772 -10.605 1.00 97.06 92 LEU A CA 1
ATOM 718 C C . LEU A 1 92 ? 16.608 14.474 -10.072 1.00 97.06 92 LEU A C 1
ATOM 720 O O . LEU A 1 92 ? 17.257 13.551 -10.566 1.00 97.06 92 LEU A O 1
ATOM 724 N N . ARG A 1 93 ? 17.069 15.179 -9.028 1.00 97.50 93 ARG A N 1
ATOM 725 C CA . ARG A 1 93 ? 18.356 14.874 -8.372 1.00 97.50 93 ARG A CA 1
ATOM 726 C C . ARG A 1 93 ? 18.390 13.457 -7.811 1.00 97.50 93 ARG A C 1
ATOM 728 O O . ARG A 1 93 ? 19.345 12.733 -8.080 1.00 97.50 93 ARG A O 1
ATOM 735 N N . SER A 1 94 ? 17.338 13.040 -7.105 1.00 96.94 94 SER A N 1
ATOM 736 C CA . SER A 1 94 ? 17.241 11.681 -6.565 1.00 96.94 94 SER A CA 1
ATOM 737 C C . SER A 1 94 ? 17.315 10.629 -7.676 1.00 96.94 94 SER A C 1
ATOM 739 O O . SER A 1 94 ? 18.067 9.661 -7.563 1.00 96.94 94 SER A O 1
ATOM 741 N N . MET A 1 95 ? 16.624 10.838 -8.802 1.00 97.94 95 MET A N 1
ATOM 742 C CA . MET A 1 95 ? 16.721 9.931 -9.953 1.00 97.94 95 MET A CA 1
ATOM 743 C C . MET A 1 95 ? 18.126 9.911 -10.580 1.00 97.94 95 MET A C 1
ATOM 745 O O . MET A 1 95 ? 18.627 8.841 -10.932 1.00 97.94 95 MET A O 1
ATOM 749 N N . ILE A 1 96 ? 18.795 11.062 -10.700 1.00 97.81 96 ILE A N 1
ATOM 750 C CA . ILE A 1 96 ? 20.178 11.157 -11.204 1.00 97.81 96 ILE A CA 1
ATOM 751 C C . ILE A 1 96 ? 21.142 10.373 -10.304 1.00 97.81 96 ILE A C 1
ATOM 753 O O . ILE A 1 96 ? 21.999 9.638 -10.810 1.00 97.81 96 ILE A O 1
ATOM 757 N N . ASP A 1 97 ? 20.997 10.504 -8.986 1.00 95.06 97 ASP A N 1
ATOM 758 C CA . ASP A 1 97 ? 21.831 9.810 -8.007 1.00 95.06 97 ASP A CA 1
ATOM 759 C C . ASP A 1 97 ? 21.593 8.300 -8.042 1.00 95.06 97 ASP A C 1
ATOM 761 O O . ASP A 1 97 ? 22.555 7.530 -8.090 1.00 95.06 97 ASP A O 1
ATOM 765 N N . GLN A 1 98 ? 20.334 7.863 -8.124 1.00 96.75 98 GLN A N 1
ATOM 766 C CA . GLN A 1 98 ? 19.985 6.453 -8.310 1.00 96.75 98 GLN A CA 1
ATOM 767 C C . GLN A 1 98 ? 20.607 5.885 -9.598 1.00 96.75 98 GLN A C 1
ATOM 769 O O . GLN A 1 98 ? 21.259 4.838 -9.566 1.00 96.75 98 GLN A O 1
ATOM 774 N N . ALA A 1 99 ? 20.498 6.594 -10.730 1.00 96.44 99 ALA A N 1
ATOM 775 C CA . ALA A 1 99 ? 21.133 6.188 -11.987 1.00 96.44 99 ALA A CA 1
ATOM 776 C C . ALA A 1 99 ? 22.663 6.082 -11.857 1.00 96.44 99 ALA A C 1
ATOM 778 O O . ALA A 1 99 ? 23.274 5.148 -12.384 1.00 96.44 99 ALA A O 1
ATOM 779 N N . ALA A 1 100 ? 23.291 7.010 -11.126 1.00 96.12 100 ALA A N 1
ATOM 780 C CA . ALA A 1 100 ? 24.725 6.986 -10.861 1.00 96.12 100 ALA A CA 1
ATOM 781 C C . ALA A 1 100 ? 25.139 5.782 -9.999 1.00 96.12 100 ALA A C 1
ATOM 783 O O . ALA A 1 100 ? 26.105 5.102 -10.344 1.00 96.12 100 ALA A O 1
ATOM 784 N N . GLN A 1 101 ? 24.402 5.495 -8.922 1.00 92.06 101 GLN A N 1
ATOM 785 C CA . GLN A 1 101 ? 24.658 4.358 -8.030 1.00 92.06 101 GLN A CA 1
ATOM 786 C C . GLN A 1 101 ? 24.540 3.013 -8.757 1.00 92.06 101 GLN A C 1
ATOM 788 O O . GLN A 1 101 ? 25.317 2.099 -8.495 1.00 92.06 101 GLN A O 1
ATOM 793 N N . MET A 1 102 ? 23.620 2.909 -9.719 1.00 95.00 102 MET A N 1
ATOM 794 C CA . MET A 1 102 ? 23.449 1.715 -10.552 1.00 95.00 102 MET A CA 1
ATOM 795 C C . MET A 1 102 ? 24.455 1.606 -11.712 1.00 95.00 102 MET A C 1
ATOM 797 O O . MET A 1 102 ? 24.422 0.630 -12.460 1.00 95.00 102 MET A O 1
ATOM 801 N N . GLY A 1 103 ? 25.324 2.604 -11.921 1.00 95.81 103 GLY A N 1
ATOM 802 C CA . GLY A 1 103 ? 26.240 2.644 -13.067 1.00 95.81 103 GLY A CA 1
ATOM 803 C C . GLY A 1 103 ? 25.544 2.851 -14.421 1.00 95.81 103 GLY A C 1
ATOM 804 O O . GLY A 1 103 ? 26.128 2.561 -15.466 1.00 95.81 103 GLY A O 1
ATOM 805 N N . ARG A 1 104 ? 24.305 3.361 -14.428 1.00 97.31 104 ARG A N 1
ATOM 806 C CA . ARG A 1 104 ? 23.474 3.576 -15.624 1.00 97.31 104 ARG A CA 1
ATOM 807 C C . ARG A 1 104 ? 23.752 4.936 -16.253 1.00 97.31 104 ARG A C 1
ATOM 809 O O . ARG A 1 104 ? 22.962 5.874 -16.153 1.00 97.31 104 ARG A O 1
ATOM 816 N N . ALA A 1 105 ? 24.917 5.058 -16.887 1.00 96.81 105 ALA A N 1
ATOM 817 C CA . ALA A 1 105 ? 25.329 6.287 -17.572 1.00 96.81 105 ALA A CA 1
ATOM 818 C C . ALA A 1 105 ? 24.364 6.696 -18.701 1.00 96.81 105 ALA A C 1
ATOM 820 O O . ALA A 1 105 ? 24.198 7.888 -18.966 1.00 96.81 105 ALA A O 1
ATOM 821 N N . ASP A 1 106 ? 23.722 5.706 -19.322 1.00 95.06 106 ASP A N 1
ATOM 822 C CA . ASP A 1 106 ? 22.695 5.850 -20.350 1.00 95.06 106 ASP A CA 1
ATOM 823 C C . ASP A 1 106 ? 21.435 6.563 -19.845 1.00 95.06 106 ASP A C 1
ATOM 825 O O . ASP A 1 106 ? 20.833 7.300 -20.610 1.00 95.06 106 ASP A O 1
ATOM 829 N N . LEU A 1 107 ? 21.090 6.433 -18.559 1.00 96.31 107 LEU A N 1
ATOM 830 C CA . LEU A 1 107 ? 19.965 7.147 -17.938 1.00 96.31 107 LEU A CA 1
ATOM 831 C C . LEU A 1 107 ? 20.402 8.418 -17.208 1.00 96.31 107 LEU A C 1
ATOM 833 O O . LEU A 1 107 ? 19.716 9.438 -17.241 1.00 96.31 107 LEU A O 1
ATOM 837 N N . LYS A 1 108 ? 21.576 8.393 -16.572 1.00 97.25 108 LYS A N 1
ATOM 838 C CA . LYS A 1 108 ? 22.099 9.541 -15.822 1.00 97.25 108 LYS A CA 1
ATOM 839 C C . LYS A 1 108 ? 22.244 10.779 -16.705 1.00 97.25 108 LYS A C 1
ATOM 841 O O . LYS A 1 108 ? 21.901 11.878 -16.283 1.00 97.25 108 LYS A O 1
ATOM 846 N N . LYS A 1 109 ? 22.796 10.617 -17.911 1.00 95.19 109 LYS A N 1
ATOM 847 C CA . LYS A 1 109 ? 23.052 11.730 -18.832 1.00 95.19 109 LYS A CA 1
ATOM 848 C C . LYS A 1 109 ? 21.762 12.434 -19.293 1.00 95.19 109 LYS A C 1
ATOM 850 O O . LYS A 1 109 ? 21.726 13.656 -19.157 1.00 95.19 109 LYS A O 1
ATOM 855 N N . PRO A 1 110 ? 20.730 11.735 -19.805 1.00 94.25 110 PRO A N 1
ATOM 856 C CA . PRO A 1 110 ? 19.473 12.381 -20.184 1.00 94.25 110 PRO A CA 1
ATOM 857 C C . PRO A 1 110 ? 18.732 12.984 -18.983 1.00 94.25 110 PRO A C 1
ATOM 859 O O . PRO A 1 110 ? 18.256 14.110 -19.089 1.00 94.25 110 PRO A O 1
ATOM 862 N N . LEU A 1 111 ? 18.725 12.327 -17.814 1.00 95.81 111 LEU A N 1
ATOM 863 C CA . LEU A 1 111 ? 18.143 12.901 -16.590 1.00 95.81 111 LEU A CA 1
ATOM 864 C C . LEU A 1 111 ? 18.851 14.196 -16.156 1.00 95.81 111 LEU A C 1
ATOM 866 O O . LEU A 1 111 ? 18.197 15.166 -15.781 1.00 95.81 111 LEU A O 1
ATOM 870 N N . LEU A 1 112 ? 20.185 14.242 -16.244 1.00 96.81 112 LEU A N 1
ATOM 871 C CA . LEU A 1 112 ? 20.965 15.450 -15.957 1.00 96.81 112 LEU A CA 1
ATOM 872 C C . LEU A 1 112 ? 20.653 16.576 -16.952 1.00 96.81 112 LEU A C 1
ATOM 874 O O . LEU A 1 112 ? 20.549 17.729 -16.547 1.00 96.81 112 LEU A O 1
ATOM 878 N N . ALA A 1 113 ? 20.496 16.253 -18.239 1.00 92.69 113 ALA A N 1
ATOM 879 C CA . ALA A 1 113 ? 20.118 17.233 -19.254 1.00 92.69 113 ALA A CA 1
ATOM 880 C C . ALA A 1 113 ? 18.717 17.806 -18.976 1.00 92.69 113 ALA A C 1
ATOM 882 O O . ALA A 1 113 ? 18.556 19.020 -18.926 1.00 92.69 113 ALA A O 1
ATOM 883 N N . LEU A 1 114 ? 17.739 16.942 -18.694 1.00 92.88 114 LEU A N 1
ATOM 884 C CA . LEU A 1 114 ? 16.380 17.333 -18.312 1.00 92.88 114 LEU A CA 1
ATOM 885 C C . LEU A 1 114 ? 16.369 18.250 -17.077 1.00 92.88 114 LEU A C 1
ATOM 887 O O . LEU A 1 114 ? 15.703 19.283 -17.064 1.00 92.88 114 LEU A O 1
ATOM 891 N N . HIS A 1 115 ? 17.162 17.913 -16.058 1.00 94.81 115 HIS A N 1
ATOM 892 C CA . HIS A 1 115 ? 17.313 18.730 -14.853 1.00 94.81 115 HIS A CA 1
ATOM 893 C C . HIS A 1 115 ? 17.953 20.097 -15.126 1.00 94.81 115 HIS A C 1
ATOM 895 O O . HIS A 1 115 ? 17.548 21.099 -14.536 1.00 94.81 115 HIS A O 1
ATOM 901 N N . GLN A 1 116 ? 18.923 20.163 -16.040 1.00 93.38 116 GLN A N 1
ATOM 902 C CA . GLN A 1 116 ? 19.538 21.425 -16.455 1.00 93.38 116 GLN A CA 1
ATOM 903 C C . GLN A 1 116 ? 18.557 22.328 -17.202 1.00 93.38 116 GLN A C 1
ATOM 905 O O . GLN A 1 116 ? 18.523 23.521 -16.904 1.00 93.38 116 GLN A O 1
ATOM 910 N N . GLU A 1 117 ? 17.755 21.780 -18.117 1.00 88.38 117 GLU A N 1
ATOM 911 C CA . GLU A 1 117 ? 16.706 22.543 -18.807 1.00 88.38 117 GLU A CA 1
ATOM 912 C C . GLU A 1 117 ? 15.676 23.078 -17.808 1.00 88.38 117 GLU A C 1
ATOM 914 O O . GLU A 1 117 ? 15.396 24.274 -17.786 1.00 88.38 117 GLU A O 1
ATOM 919 N N . PHE A 1 118 ? 15.222 22.244 -16.869 1.00 88.62 118 PHE A N 1
ATOM 920 C CA . PHE A 1 118 ? 14.353 22.693 -15.781 1.00 88.62 118 PHE A CA 1
ATOM 921 C C . PHE A 1 118 ? 14.961 23.862 -14.981 1.00 88.62 118 PHE A C 1
ATOM 923 O O . PHE A 1 118 ? 14.291 24.858 -14.701 1.00 88.62 118 PHE A O 1
ATOM 930 N N . LYS A 1 119 ? 16.260 23.797 -14.661 1.00 91.88 119 LYS A N 1
ATOM 931 C CA . LYS A 1 119 ? 16.965 24.883 -13.962 1.00 91.88 119 LYS A CA 1
ATOM 932 C C . LYS A 1 119 ? 17.119 26.159 -14.788 1.00 91.88 119 LYS A C 1
ATOM 934 O O . LYS A 1 119 ? 17.324 27.211 -14.181 1.00 91.88 119 LYS A O 1
ATOM 939 N N . LYS A 1 120 ? 17.099 26.100 -16.121 1.00 88.00 120 LYS A N 1
ATOM 940 C CA . LYS A 1 120 ? 17.096 27.301 -16.976 1.00 88.00 120 LYS A CA 1
ATOM 941 C C . LYS A 1 120 ? 15.730 27.972 -16.956 1.00 88.00 120 LYS A C 1
ATOM 943 O O . LYS A 1 120 ? 15.666 29.167 -16.673 1.00 88.00 120 LYS A O 1
ATOM 948 N N . VAL A 1 121 ? 14.661 27.184 -17.107 1.00 85.06 121 VAL A N 1
ATOM 949 C CA . VAL A 1 121 ? 13.272 27.658 -16.997 1.00 85.06 121 VAL A CA 1
ATOM 950 C C . VAL A 1 121 ? 13.043 28.342 -15.645 1.00 85.06 121 VAL A C 1
ATOM 952 O O . VAL A 1 121 ? 12.548 29.464 -15.603 1.00 85.06 121 VAL A O 1
ATOM 955 N N . GLN A 1 122 ? 13.496 27.737 -14.536 1.00 85.88 122 GLN A N 1
ATOM 956 C CA . GLN A 1 122 ? 13.406 28.346 -13.196 1.00 85.88 122 GLN A CA 1
ATOM 957 C C . GLN A 1 122 ? 14.127 29.696 -13.076 1.00 85.88 122 GLN A C 1
ATOM 959 O O . GLN A 1 122 ? 13.712 30.552 -12.297 1.00 85.88 122 GLN A O 1
ATOM 964 N N . ARG A 1 123 ? 15.230 29.884 -13.809 1.00 89.25 123 ARG A N 1
ATOM 965 C CA . ARG A 1 123 ? 16.014 31.127 -13.798 1.00 89.25 123 ARG A CA 1
ATOM 966 C C . ARG A 1 123 ? 15.482 32.176 -14.778 1.00 89.25 123 ARG A C 1
ATOM 968 O O . ARG A 1 123 ? 15.981 33.297 -14.758 1.00 89.25 123 ARG A O 1
ATOM 975 N N . GLY A 1 124 ? 14.487 31.835 -15.601 1.00 85.81 124 GLY A N 1
ATOM 976 C CA . GLY A 1 124 ? 14.001 32.699 -16.676 1.00 85.81 124 GLY A CA 1
ATOM 977 C C . GLY A 1 124 ? 15.026 32.891 -17.800 1.00 85.81 124 GLY A C 1
ATOM 978 O O . GLY A 1 124 ? 15.009 33.915 -18.470 1.00 85.81 124 GLY A O 1
ATOM 979 N N . GLU A 1 125 ? 15.947 31.939 -17.990 1.00 82.44 125 GLU A N 1
ATOM 980 C CA . GLU A 1 125 ? 17.041 32.043 -18.972 1.00 82.44 125 GLU A CA 1
ATOM 981 C C . GLU A 1 125 ? 16.619 31.686 -20.414 1.00 82.44 125 GLU A C 1
ATOM 983 O O . GLU A 1 125 ? 17.450 31.762 -21.314 1.00 82.44 125 GLU A O 1
ATOM 988 N N . ASP A 1 126 ? 15.345 31.347 -20.651 1.00 60.22 126 ASP A N 1
ATOM 989 C CA . ASP A 1 126 ? 14.826 30.950 -21.973 1.00 60.22 126 ASP A CA 1
ATOM 990 C C . ASP A 1 126 ? 14.184 32.098 -22.780 1.00 60.22 126 ASP A C 1
ATOM 992 O O . ASP A 1 126 ? 13.644 31.872 -23.863 1.00 60.22 126 ASP A O 1
ATOM 996 N N . GLU A 1 127 ? 14.282 33.348 -22.319 1.00 55.47 127 GLU A N 1
ATOM 997 C CA . GLU A 1 127 ? 13.920 34.515 -23.134 1.00 55.47 127 GLU A CA 1
ATOM 998 C C . GLU A 1 127 ? 15.119 35.011 -23.961 1.00 55.47 127 GLU A C 1
ATOM 1000 O O . GLU A 1 127 ? 15.644 36.103 -23.742 1.00 55.47 127 GLU A O 1
ATOM 1005 N N . GLU A 1 128 ? 15.539 34.240 -24.968 1.00 56.25 128 GLU A N 1
ATOM 1006 C CA . GLU A 1 128 ? 16.057 34.899 -26.171 1.00 56.25 128 GLU A CA 1
ATOM 1007 C C . GLU A 1 128 ? 14.857 35.268 -27.062 1.00 56.25 128 GLU A C 1
ATOM 1009 O O . GLU A 1 128 ? 14.133 34.374 -27.508 1.00 56.25 128 GLU A O 1
ATOM 1014 N N . PRO A 1 129 ? 14.613 36.563 -27.351 1.00 45.81 129 PRO A N 1
ATOM 1015 C CA . PRO A 1 129 ? 13.575 36.995 -28.280 1.00 45.81 129 PRO A CA 1
ATOM 1016 C C . PRO A 1 129 ? 14.026 36.690 -29.717 1.00 45.81 129 PRO A C 1
ATOM 1018 O O . PRO A 1 129 ? 14.426 37.575 -30.472 1.00 45.81 129 PRO A O 1
ATOM 1021 N N . GLY A 1 130 ? 14.008 35.413 -30.087 1.00 50.03 130 GLY A N 1
ATOM 1022 C CA . GLY A 1 130 ? 14.302 34.923 -31.427 1.00 50.03 130 GLY A CA 1
ATOM 1023 C C . GLY A 1 130 ? 13.020 34.511 -32.139 1.00 50.03 130 GLY A C 1
ATOM 1024 O O . GLY A 1 130 ? 12.581 33.380 -31.989 1.00 50.03 130 GLY A O 1
ATOM 1025 N N . GLU A 1 131 ? 12.456 35.438 -32.915 1.00 47.00 131 GLU A N 1
ATOM 1026 C CA . GLU A 1 131 ? 11.329 35.253 -33.844 1.00 47.00 131 GLU A CA 1
ATOM 1027 C C . GLU A 1 131 ? 10.010 34.763 -33.225 1.00 47.00 131 GLU A C 1
ATOM 1029 O O . GLU A 1 131 ? 9.716 33.576 -33.101 1.00 47.00 131 GLU A O 1
ATOM 1034 N N . SER A 1 132 ? 9.140 35.736 -32.950 1.00 42.47 132 SER A N 1
ATOM 1035 C CA . SER A 1 132 ? 7.693 35.572 -32.861 1.00 42.47 132 SER A CA 1
ATOM 1036 C C . SER A 1 132 ? 7.160 34.794 -34.070 1.00 42.47 132 SER A C 1
ATOM 1038 O O . SER A 1 132 ? 6.881 35.355 -35.128 1.00 42.47 132 SER A O 1
ATOM 1040 N N . SER A 1 133 ? 6.997 33.483 -33.900 1.00 42.19 133 SER A N 1
ATOM 1041 C CA . SER A 1 133 ? 6.172 32.672 -34.783 1.00 42.19 133 SER A CA 1
ATOM 1042 C C . SER A 1 133 ? 4.725 33.109 -34.566 1.00 42.19 133 SER A C 1
ATOM 1044 O O . SER A 1 133 ? 4.129 32.835 -33.524 1.00 42.19 133 SER A O 1
ATOM 1046 N N . GLU A 1 134 ? 4.184 33.874 -35.514 1.00 39.44 134 GLU A N 1
ATOM 1047 C CA . GLU A 1 134 ? 2.761 34.193 -35.572 1.00 39.44 134 GLU A CA 1
ATOM 1048 C C . GLU A 1 134 ? 1.960 32.884 -35.595 1.00 39.44 134 GLU A C 1
ATOM 1050 O O . GLU A 1 134 ? 1.861 32.202 -36.618 1.00 39.44 134 GLU A O 1
ATOM 1055 N N . LEU A 1 135 ? 1.368 32.523 -34.457 1.00 35.84 135 LEU A N 1
ATOM 1056 C CA . LEU A 1 135 ? 0.306 31.529 -34.417 1.00 35.84 135 LEU A CA 1
ATOM 1057 C C . LEU A 1 135 ? -0.870 32.082 -35.222 1.00 35.84 135 LEU A C 1
ATOM 1059 O O . LEU A 1 135 ? -1.505 33.068 -34.845 1.00 35.84 135 LEU A O 1
ATOM 1063 N N . THR A 1 136 ? -1.138 31.467 -36.373 1.00 45.28 136 THR A N 1
ATOM 1064 C CA . THR A 1 136 ? -2.250 31.887 -37.226 1.00 45.28 136 THR A CA 1
ATOM 1065 C C . THR A 1 136 ? -3.599 31.666 -36.518 1.00 45.28 136 THR A C 1
ATOM 1067 O O . THR A 1 136 ? -3.771 30.649 -35.838 1.00 45.28 136 THR A O 1
ATOM 1070 N N . PRO A 1 137 ? -4.604 32.541 -36.736 1.00 39.91 137 PRO A N 1
ATOM 1071 C CA . PRO A 1 137 ? -5.946 32.423 -36.146 1.00 39.91 137 PRO A CA 1
ATOM 1072 C C . PRO A 1 137 ? -6.670 31.087 -36.407 1.00 39.91 137 PRO A C 1
ATOM 1074 O O . PRO A 1 137 ? -7.666 30.786 -35.758 1.00 39.91 137 PRO A O 1
ATOM 1077 N N . ALA A 1 138 ? -6.174 30.260 -37.333 1.00 40.28 138 ALA A N 1
ATOM 1078 C CA . ALA A 1 138 ? -6.743 28.958 -37.666 1.00 40.28 138 ALA A CA 1
ATOM 1079 C C . ALA A 1 138 ? -6.514 27.872 -36.593 1.00 40.28 138 ALA A C 1
ATOM 1081 O O . ALA A 1 138 ? -7.203 26.856 -36.618 1.00 40.28 138 ALA A O 1
ATOM 1082 N N . GLN A 1 139 ? -5.589 28.066 -35.645 1.00 41.16 139 GLN A N 1
ATOM 1083 C CA . GLN A 1 139 ? -5.286 27.076 -34.596 1.00 41.16 139 GLN A CA 1
ATOM 1084 C C . GLN A 1 139 ? -6.012 27.332 -33.263 1.00 41.16 139 GLN A C 1
ATOM 1086 O O . GLN A 1 139 ? -5.932 26.506 -32.362 1.00 41.16 139 GLN A O 1
ATOM 1091 N N . VAL A 1 140 ? -6.776 28.427 -33.155 1.00 39.84 140 VAL A N 1
ATOM 1092 C CA . VAL A 1 140 ? -7.557 28.788 -31.951 1.00 39.84 140 VAL A CA 1
ATOM 1093 C C . VAL A 1 140 ? -9.047 28.406 -32.087 1.00 39.84 140 VAL A C 1
ATOM 1095 O O . VAL A 1 140 ? -9.819 28.543 -31.148 1.00 39.84 140 VAL A O 1
ATOM 1098 N N . ALA A 1 141 ? -9.479 27.861 -33.230 1.00 38.88 141 ALA A N 1
ATOM 1099 C CA . ALA A 1 141 ? -10.899 27.635 -33.539 1.00 38.88 141 ALA A CA 1
ATOM 1100 C C . ALA A 1 141 ? -11.430 26.202 -33.287 1.00 38.88 141 ALA A C 1
ATOM 1102 O O . ALA A 1 141 ? -12.385 25.782 -33.939 1.00 38.88 141 ALA A O 1
ATOM 1103 N N . GLN A 1 142 ? -10.851 25.433 -32.358 1.00 35.00 142 GLN A N 1
ATOM 1104 C CA . GLN A 1 142 ? -11.407 24.135 -31.933 1.00 35.00 142 GLN A CA 1
ATOM 1105 C C . GLN A 1 142 ? -11.316 23.942 -30.415 1.00 35.00 142 GLN A C 1
ATOM 1107 O O . GLN A 1 142 ? -10.619 23.059 -29.931 1.00 35.00 142 GLN A O 1
ATOM 1112 N N . ALA A 1 143 ? -12.037 24.775 -29.668 1.00 32.97 143 ALA A N 1
ATOM 1113 C CA . ALA A 1 143 ? -12.452 24.488 -28.294 1.00 32.97 143 ALA A CA 1
ATOM 1114 C C . ALA A 1 143 ? -13.541 25.480 -27.855 1.00 32.97 143 ALA A C 1
ATOM 1116 O O . ALA A 1 143 ? -13.328 26.226 -26.915 1.00 32.97 143 ALA A O 1
ATOM 1117 N N . ASP A 1 144 ? -14.676 25.537 -28.557 1.00 36.16 144 ASP A N 1
ATOM 1118 C CA . ASP A 1 144 ? -15.888 26.167 -28.013 1.00 36.16 144 ASP A CA 1
ATOM 1119 C C . ASP A 1 144 ? -17.120 25.738 -28.819 1.00 36.16 144 ASP A C 1
ATOM 1121 O O . ASP A 1 144 ? -17.353 26.221 -29.926 1.00 36.16 144 ASP A O 1
ATOM 1125 N N . ALA A 1 145 ? -17.880 24.781 -28.276 1.00 33.12 145 ALA A N 1
ATOM 1126 C CA . ALA A 1 145 ? -19.280 24.530 -28.629 1.00 33.12 145 ALA A CA 1
ATOM 1127 C C . ALA A 1 145 ? -19.933 23.562 -27.621 1.00 33.12 145 ALA A C 1
ATOM 1129 O O . ALA A 1 145 ? -19.898 22.347 -27.815 1.00 33.12 145 ALA A O 1
ATOM 1130 N N . ALA A 1 146 ? -20.501 24.124 -26.553 1.00 32.56 146 ALA A N 1
ATOM 1131 C CA . ALA A 1 146 ? -21.672 23.663 -25.783 1.00 32.56 146 ALA A CA 1
ATOM 1132 C C . ALA A 1 146 ? -21.791 24.642 -24.599 1.00 32.56 146 ALA A C 1
ATOM 1134 O O . ALA A 1 146 ? -21.063 24.520 -23.622 1.00 32.56 146 ALA A O 1
ATOM 1135 N N . ASP A 1 147 ? -22.436 25.797 -24.728 1.00 33.25 147 ASP A N 1
ATOM 1136 C CA . ASP A 1 147 ? -23.887 26.019 -24.816 1.00 33.25 147 ASP A CA 1
ATOM 1137 C C . ASP A 1 147 ? -24.704 25.213 -23.791 1.00 33.25 147 ASP A C 1
ATOM 1139 O O . ASP A 1 147 ? -25.109 24.080 -24.045 1.00 33.25 147 ASP A O 1
ATOM 1143 N N . THR A 1 148 ? -24.927 25.838 -22.632 1.00 33.16 148 THR A N 1
ATOM 1144 C CA . THR A 1 148 ? -26.161 25.718 -21.844 1.00 33.16 148 THR A CA 1
ATOM 1145 C C . THR A 1 148 ? -26.384 27.040 -21.112 1.00 33.16 148 THR A C 1
ATOM 1147 O O . THR A 1 148 ? -25.661 27.365 -20.170 1.00 33.16 148 THR A O 1
ATOM 1150 N N . ASP A 1 149 ? -27.383 27.781 -21.586 1.00 40.38 149 ASP A N 1
ATOM 1151 C CA . ASP A 1 149 ? -28.143 28.801 -20.862 1.00 40.38 149 ASP A CA 1
ATOM 1152 C C . ASP A 1 149 ? -28.711 28.247 -19.540 1.00 40.38 149 ASP A C 1
ATOM 1154 O O . ASP A 1 149 ? -29.321 27.181 -19.546 1.00 40.38 149 ASP A O 1
ATOM 1158 N N . GLU A 1 150 ? -28.586 28.997 -18.438 1.00 36.03 150 GLU A N 1
ATOM 1159 C CA . GLU A 1 150 ? -29.720 29.406 -17.583 1.00 36.03 150 GLU A CA 1
ATOM 1160 C C . GLU A 1 150 ? -29.286 30.421 -16.492 1.00 36.03 150 GLU A C 1
ATOM 1162 O O . GLU A 1 150 ? -28.092 30.550 -16.204 1.00 36.03 150 GLU A O 1
ATOM 116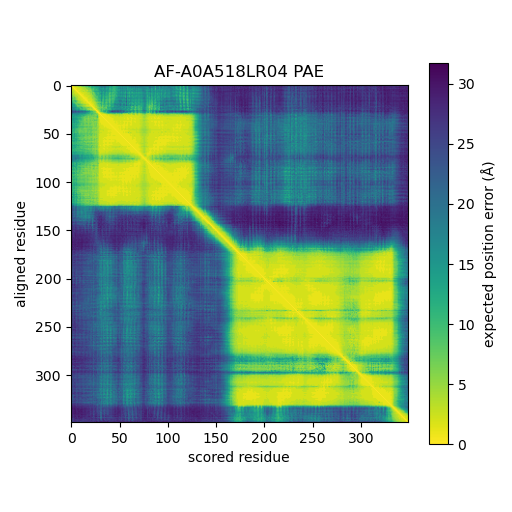7 N N . PRO A 1 151 ? -30.231 31.221 -15.949 1.00 46.50 151 PRO A N 1
ATOM 1168 C CA . PRO A 1 151 ? -29.970 32.584 -15.500 1.00 46.50 151 PRO A CA 1
ATOM 1169 C C . PRO A 1 151 ? -29.670 32.742 -14.005 1.00 46.50 151 PRO A C 1
ATOM 1171 O O . PRO A 1 151 ? -29.946 31.889 -13.165 1.00 46.50 151 PRO A O 1
ATOM 1174 N N . ALA A 1 152 ? -29.144 33.931 -13.713 1.00 46.47 152 ALA A N 1
ATOM 1175 C CA . ALA A 1 152 ? -28.955 34.505 -12.395 1.00 46.47 152 ALA A CA 1
ATOM 1176 C C . ALA A 1 152 ? -30.279 34.721 -11.646 1.00 46.47 152 ALA A C 1
ATOM 1178 O O . ALA A 1 152 ? -31.194 35.330 -12.191 1.00 46.47 152 ALA A O 1
ATOM 1179 N N . ASP A 1 153 ? -30.322 34.275 -10.391 1.00 44.12 153 ASP A N 1
ATOM 1180 C CA . ASP A 1 153 ? -30.863 35.001 -9.235 1.00 44.12 153 ASP A CA 1
ATOM 1181 C C . ASP A 1 153 ? -30.671 34.144 -7.972 1.00 44.12 153 ASP A C 1
ATOM 1183 O O . ASP A 1 153 ? -30.904 32.935 -8.002 1.00 44.12 153 ASP A O 1
ATOM 1187 N N . GLY A 1 154 ? -30.278 34.760 -6.851 1.00 37.91 154 GLY A N 1
ATOM 1188 C CA . GLY A 1 154 ? -30.462 34.140 -5.534 1.00 37.91 154 GLY A CA 1
ATOM 1189 C C . GLY A 1 154 ? -29.336 34.331 -4.523 1.00 37.91 154 GLY A C 1
ATOM 1190 O O . GLY A 1 154 ? -28.478 33.472 -4.374 1.00 37.91 154 GLY A O 1
ATOM 1191 N N . ASP A 1 155 ? -29.448 35.432 -3.786 1.00 36.38 155 ASP A N 1
ATOM 1192 C CA . ASP A 1 155 ? -29.218 35.546 -2.343 1.00 36.38 155 ASP A CA 1
ATOM 1193 C C . ASP A 1 155 ? -27.820 35.308 -1.750 1.00 36.38 155 ASP A C 1
ATOM 1195 O O . ASP A 1 155 ? -27.318 34.203 -1.557 1.00 36.38 155 ASP A O 1
ATOM 1199 N N . ALA A 1 156 ? -27.264 36.434 -1.299 1.00 51.69 156 ALA A N 1
ATOM 1200 C CA . ALA A 1 156 ? -26.266 36.512 -0.252 1.00 51.69 156 ALA A CA 1
ATOM 1201 C C . ALA A 1 156 ? -26.758 35.812 1.028 1.00 51.69 156 ALA A C 1
ATOM 1203 O O . ALA A 1 156 ? -27.740 36.233 1.642 1.00 51.69 156 ALA A O 1
ATOM 1204 N N . GLN A 1 157 ? -26.021 34.793 1.469 1.00 39.75 157 GLN A N 1
ATOM 1205 C CA . GLN A 1 157 ? -26.056 34.319 2.846 1.00 39.75 157 GLN A CA 1
ATOM 1206 C C . GLN A 1 157 ? -24.680 34.494 3.482 1.00 39.75 157 GLN A C 1
ATOM 1208 O O . GLN A 1 157 ? -23.673 33.988 2.991 1.00 39.75 157 GLN A O 1
ATOM 1213 N N . ASP A 1 158 ? -24.695 35.243 4.584 1.00 49.12 158 ASP A N 1
ATOM 1214 C CA . ASP A 1 158 ? -23.636 35.382 5.573 1.00 49.12 158 ASP A CA 1
ATOM 1215 C C . ASP A 1 158 ? -23.000 34.025 5.901 1.00 49.12 158 ASP A C 1
ATOM 1217 O O . ASP A 1 158 ? -23.599 33.173 6.562 1.00 49.12 158 ASP A O 1
ATOM 1221 N N . ALA A 1 159 ? -21.747 33.850 5.486 1.00 42.22 159 ALA A N 1
ATOM 1222 C CA . ALA A 1 159 ? -20.869 32.841 6.049 1.00 42.22 159 ALA A CA 1
ATOM 1223 C C . ALA A 1 159 ? -20.332 33.378 7.381 1.00 42.22 159 ALA A C 1
ATOM 1225 O O . ALA A 1 159 ? -19.308 34.058 7.440 1.00 42.22 159 ALA A O 1
ATOM 1226 N N . ALA A 1 160 ? -21.055 33.088 8.462 1.00 42.53 160 ALA A N 1
ATOM 1227 C CA . ALA A 1 160 ? -20.473 33.104 9.791 1.00 42.53 160 ALA A CA 1
ATOM 1228 C C . ALA A 1 160 ? -19.408 31.995 9.845 1.00 42.53 160 ALA A C 1
ATOM 1230 O O . ALA A 1 160 ? -19.734 30.813 9.940 1.00 42.53 160 ALA A O 1
ATOM 1231 N N . GLU A 1 161 ? -18.138 32.386 9.727 1.00 43.84 161 GLU A N 1
ATOM 1232 C CA . GLU A 1 161 ? -16.982 31.548 10.042 1.00 43.84 161 GLU A CA 1
ATOM 1233 C C . GLU A 1 161 ? -17.015 31.208 11.539 1.00 43.84 161 GLU A C 1
ATOM 1235 O O . GLU A 1 161 ? -16.452 31.909 12.381 1.00 43.84 161 GLU A O 1
ATOM 1240 N N . ASP A 1 162 ? -17.717 30.129 11.882 1.00 46.28 162 ASP A N 1
ATOM 1241 C CA . ASP A 1 162 ? -17.584 29.474 13.177 1.00 46.28 162 ASP A CA 1
ATOM 1242 C C . ASP A 1 162 ? -16.245 28.728 13.183 1.00 46.28 162 ASP A C 1
ATOM 1244 O O . ASP A 1 162 ? -16.110 27.601 12.704 1.00 46.28 162 ASP A O 1
ATOM 1248 N N . ALA A 1 163 ? -15.210 29.424 13.651 1.00 45.31 163 ALA A N 1
ATOM 1249 C CA . ALA A 1 163 ? -13.898 28.864 13.913 1.00 45.31 163 ALA A CA 1
ATOM 1250 C C . ALA A 1 163 ? -13.992 27.900 15.105 1.00 45.31 163 ALA A C 1
ATOM 1252 O O . ALA A 1 163 ? -13.636 28.239 16.237 1.00 45.31 163 ALA A O 1
ATOM 1253 N N . THR A 1 164 ? -14.457 26.676 14.852 1.00 47.00 164 THR A N 1
ATOM 1254 C CA . THR A 1 164 ? -14.304 25.570 15.792 1.00 47.00 164 THR A CA 1
ATOM 1255 C C . THR A 1 164 ? -12.816 25.320 15.980 1.00 47.00 164 THR A C 1
ATOM 1257 O O . THR A 1 164 ? -12.131 24.806 15.098 1.00 47.00 164 THR A O 1
ATOM 1260 N N . ALA A 1 165 ? -12.303 25.748 17.130 1.00 46.41 165 ALA A N 1
ATOM 1261 C CA . ALA A 1 165 ? -10.952 25.465 17.566 1.00 46.41 165 ALA A CA 1
ATOM 1262 C C . ALA A 1 165 ? -10.745 23.946 17.586 1.00 46.41 165 ALA A C 1
ATOM 1264 O O . ALA A 1 165 ? -11.287 23.261 18.453 1.00 46.41 165 ALA A O 1
ATOM 1265 N N . GLU A 1 166 ? -9.967 23.431 16.634 1.00 47.19 166 GLU A N 1
ATOM 1266 C CA . GLU A 1 166 ? -9.496 22.051 16.657 1.00 47.19 166 GLU A CA 1
ATOM 1267 C C . GLU A 1 166 ? -8.651 21.874 17.919 1.00 47.19 166 GLU A C 1
ATOM 1269 O O . GLU A 1 166 ? -7.544 22.409 18.054 1.00 47.19 166 GLU A O 1
ATOM 1274 N N . ALA A 1 167 ? -9.248 21.219 18.914 1.00 46.69 167 ALA A N 1
ATOM 1275 C CA . ALA A 1 167 ? -8.547 20.800 20.104 1.00 46.69 167 ALA A CA 1
ATOM 1276 C C . ALA A 1 167 ? -7.451 19.825 19.670 1.00 46.69 167 ALA A C 1
ATOM 1278 O O . ALA A 1 167 ? -7.711 18.866 18.947 1.00 46.69 167 ALA A O 1
ATOM 1279 N N . ASP A 1 168 ? -6.230 20.112 20.110 1.00 47.97 168 ASP A N 1
ATOM 1280 C CA . ASP A 1 168 ? -5.026 19.301 19.943 1.00 47.97 168 ASP A CA 1
ATOM 1281 C C . ASP A 1 168 ? -5.168 18.002 20.757 1.00 47.97 168 ASP A C 1
ATOM 1283 O O . ASP A 1 168 ? -4.544 17.798 21.800 1.00 47.97 168 ASP A O 1
ATOM 1287 N N . GLU A 1 169 ? -6.105 17.149 20.348 1.00 59.47 169 GLU A N 1
ATOM 1288 C CA . GLU A 1 169 ? -6.317 15.839 20.934 1.00 59.47 169 GLU A CA 1
ATOM 1289 C C . GLU A 1 169 ? -5.347 14.876 20.265 1.00 59.47 169 GLU A C 1
ATOM 1291 O O . GLU A 1 169 ? -5.661 14.214 19.274 1.00 59.47 169 GLU A O 1
ATOM 1296 N N . SER A 1 170 ? -4.142 14.791 20.840 1.00 63.84 170 SER A N 1
ATOM 1297 C CA . SER A 1 170 ? -3.247 13.663 20.585 1.00 63.84 170 SER A CA 1
ATOM 1298 C C . SER A 1 170 ? -4.080 12.376 20.612 1.00 63.84 170 SER A C 1
ATOM 1300 O O . SER A 1 170 ? -4.799 12.146 21.594 1.00 63.84 170 SER A O 1
ATOM 1302 N N . PRO A 1 171 ? -4.052 11.560 19.545 1.00 67.75 171 PRO A N 1
ATOM 1303 C CA . PRO A 1 171 ? -5.007 10.482 19.377 1.00 67.75 171 PRO A CA 1
ATOM 1304 C C . PRO A 1 171 ? -4.883 9.503 20.543 1.00 67.75 171 PRO A C 1
ATOM 1306 O O . PRO A 1 171 ? -3.898 8.780 20.672 1.00 67.75 171 PRO A O 1
ATOM 1309 N N . GLN A 1 172 ? -5.888 9.502 21.421 1.00 73.06 172 GLN A N 1
ATOM 1310 C CA . GLN A 1 172 ? -5.925 8.569 22.539 1.00 73.06 172 GLN A CA 1
ATOM 1311 C C . GLN A 1 172 ? -5.902 7.137 21.999 1.00 73.06 172 GLN A C 1
ATOM 1313 O O . GLN A 1 172 ? -6.671 6.803 21.087 1.00 73.06 172 GLN A O 1
ATOM 1318 N N . ALA A 1 173 ? -5.020 6.316 22.578 1.00 80.19 173 ALA A N 1
ATOM 1319 C CA . ALA A 1 173 ? -4.887 4.903 22.247 1.00 80.19 173 ALA A CA 1
ATOM 1320 C C . ALA A 1 173 ? -6.240 4.194 22.380 1.00 80.19 173 ALA A C 1
ATOM 1322 O O . ALA A 1 173 ? -6.963 4.369 23.369 1.00 80.19 173 ALA A O 1
ATOM 1323 N N . LEU A 1 174 ? -6.586 3.387 21.379 1.00 87.31 174 LEU A N 1
ATOM 1324 C CA . LEU A 1 174 ? -7.888 2.739 21.329 1.00 87.31 174 LEU A CA 1
ATOM 1325 C C . LEU A 1 174 ? -7.982 1.599 22.358 1.00 87.31 174 LEU A C 1
ATOM 1327 O O . LEU A 1 174 ? -7.375 0.542 22.191 1.00 87.31 174 LEU A O 1
ATOM 1331 N N . ASN A 1 175 ? -8.775 1.792 23.414 1.00 90.38 175 ASN A N 1
ATOM 1332 C CA . ASN A 1 175 ? -9.143 0.736 24.366 1.00 90.38 175 ASN A CA 1
ATOM 1333 C C . ASN A 1 175 ? -10.548 0.170 24.076 1.00 90.38 175 ASN A C 1
ATOM 1335 O O . ASN A 1 175 ? -11.283 0.707 23.249 1.00 90.38 175 ASN A O 1
ATOM 1339 N N . ALA A 1 176 ? -10.929 -0.930 24.740 1.00 89.56 176 ALA A N 1
ATOM 1340 C CA . ALA A 1 176 ? -12.188 -1.637 24.460 1.00 89.56 176 ALA A CA 1
ATOM 1341 C C . ALA A 1 176 ? -13.430 -0.750 24.643 1.00 89.56 176 ALA A C 1
ATOM 1343 O O . ALA A 1 176 ? -14.351 -0.797 23.828 1.00 89.56 176 ALA A O 1
ATOM 1344 N N . THR A 1 177 ? -13.436 0.087 25.682 1.00 90.19 177 THR A N 1
ATOM 1345 C CA . THR A 1 177 ? -14.522 1.034 25.956 1.00 90.19 177 THR A CA 1
ATOM 1346 C C . THR A 1 177 ? -14.604 2.105 24.871 1.00 90.19 177 THR A C 1
ATOM 1348 O O . THR A 1 177 ? -15.692 2.383 24.373 1.00 90.19 177 THR A O 1
ATOM 1351 N N . ALA A 1 178 ? -13.461 2.664 24.461 1.00 91.44 178 ALA A N 1
ATOM 1352 C CA . ALA A 1 178 ? -13.388 3.645 23.383 1.00 91.44 178 ALA A CA 1
ATOM 1353 C C . ALA A 1 178 ? -13.879 3.043 22.060 1.00 91.44 178 ALA A C 1
ATOM 1355 O O . ALA A 1 178 ? -14.776 3.600 21.437 1.00 91.44 178 ALA A O 1
ATOM 1356 N N . LEU A 1 179 ? -13.384 1.859 21.677 1.00 92.88 179 LEU A N 1
ATOM 1357 C CA . LEU A 1 179 ? -13.803 1.154 20.460 1.00 92.88 179 LEU A CA 1
ATOM 1358 C C . LEU A 1 179 ? -15.320 0.883 20.446 1.00 92.88 179 LEU A C 1
ATOM 1360 O O . LEU A 1 179 ? -15.961 1.024 19.406 1.00 92.88 179 LEU A O 1
ATOM 1364 N N . ALA A 1 180 ? -15.912 0.516 21.588 1.00 94.38 180 ALA A N 1
ATOM 1365 C CA . ALA A 1 180 ? -17.353 0.291 21.703 1.00 94.38 180 ALA A CA 1
ATOM 1366 C C . ALA A 1 180 ? -18.187 1.570 21.495 1.00 94.38 180 ALA A C 1
ATOM 1368 O O . ALA A 1 180 ? -19.317 1.474 21.021 1.00 94.38 180 ALA A O 1
ATOM 1369 N N . ALA A 1 181 ? -17.637 2.742 21.822 1.00 95.75 181 ALA A N 1
ATOM 1370 C CA . ALA A 1 181 ? -18.313 4.031 21.696 1.00 95.75 181 ALA A CA 1
ATOM 1371 C C . ALA A 1 181 ? -18.187 4.670 20.301 1.00 95.75 181 ALA A C 1
ATOM 1373 O O . ALA A 1 181 ? -19.039 5.479 19.935 1.00 95.75 181 ALA A O 1
ATOM 1374 N N . VAL A 1 182 ? -17.157 4.317 19.520 1.00 95.25 182 VAL A N 1
ATOM 1375 C CA . VAL A 1 182 ? -16.994 4.808 18.138 1.00 95.25 182 VAL A CA 1
ATOM 1376 C C . VAL A 1 182 ? -18.182 4.350 17.293 1.00 95.25 182 VAL A C 1
ATOM 1378 O O . VAL A 1 182 ? -18.579 3.188 17.383 1.00 95.25 182 VAL A O 1
ATOM 1381 N N . LYS A 1 183 ? -18.755 5.235 16.472 1.00 97.19 183 LYS A N 1
ATOM 1382 C CA . LYS A 1 183 ? -19.858 4.894 15.558 1.00 97.19 183 LYS A CA 1
ATOM 1383 C C . LYS A 1 183 ? -19.375 3.983 14.433 1.00 97.19 183 LYS A C 1
ATOM 1385 O O . LYS A 1 183 ? -18.202 4.001 14.078 1.00 97.19 183 LYS A O 1
ATOM 1390 N N . ASP A 1 184 ? -20.273 3.184 13.863 1.00 97.44 184 ASP A N 1
ATOM 1391 C CA . ASP A 1 184 ? -19.913 2.224 12.813 1.00 97.44 184 ASP A CA 1
ATOM 1392 C C . ASP A 1 184 ? -19.256 2.913 11.602 1.00 97.44 184 ASP A C 1
ATOM 1394 O O . ASP A 1 184 ? -18.289 2.383 11.061 1.00 97.44 184 ASP A O 1
ATOM 1398 N N . GLU A 1 185 ? -19.703 4.118 11.239 1.00 95.56 185 GLU A N 1
ATOM 1399 C CA . GLU A 1 185 ? -19.179 4.892 10.106 1.00 95.56 185 GLU A CA 1
ATOM 1400 C C . GLU A 1 185 ? -17.719 5.338 10.293 1.00 95.56 185 GLU A C 1
ATOM 1402 O O . GLU A 1 185 ? -17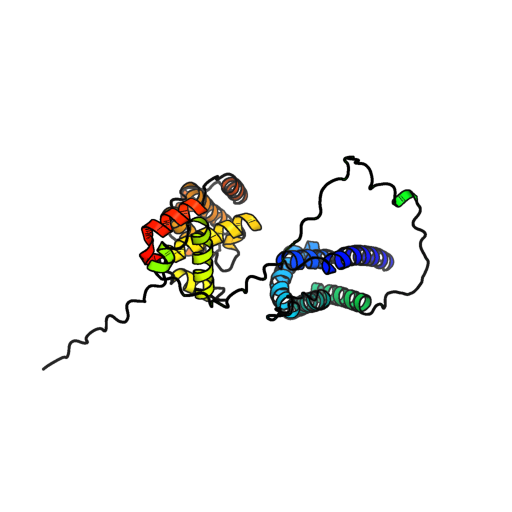.000 5.484 9.312 1.00 95.56 185 GLU A O 1
ATOM 1407 N N . GLU A 1 186 ? -17.268 5.508 11.539 1.00 95.44 186 GLU A N 1
ATOM 1408 C CA . GLU A 1 186 ? -15.919 5.983 11.896 1.00 95.44 186 GLU A CA 1
ATOM 1409 C C . GLU A 1 186 ? -15.000 4.841 12.367 1.00 95.44 186 GLU A C 1
ATOM 1411 O O . GLU A 1 186 ? -13.782 4.995 12.481 1.00 95.44 186 GLU A O 1
ATOM 1416 N N . LEU A 1 187 ? -15.579 3.676 12.675 1.00 95.44 187 LEU A N 1
ATOM 1417 C CA . LEU A 1 187 ? -14.903 2.578 13.364 1.00 95.44 187 LEU A CA 1
ATOM 1418 C C . LEU A 1 187 ? -13.702 2.041 12.587 1.00 95.44 187 LEU A C 1
ATOM 1420 O O . LEU A 1 187 ? -12.656 1.758 13.175 1.00 95.44 187 LEU A O 1
ATOM 1424 N N . MET A 1 188 ? -13.872 1.865 11.277 1.00 95.31 188 MET A N 1
ATOM 1425 C CA . MET A 1 188 ? -12.849 1.285 10.412 1.00 95.31 188 MET A CA 1
ATOM 1426 C C . MET A 1 188 ? -11.657 2.236 10.288 1.00 95.31 188 MET A C 1
ATOM 1428 O O . MET A 1 188 ? -10.531 1.835 10.583 1.00 95.31 188 MET A O 1
ATOM 1432 N N . ASP A 1 189 ? -11.920 3.504 9.973 1.00 91.38 189 ASP A N 1
ATOM 1433 C CA . ASP A 1 189 ? -10.892 4.531 9.804 1.00 91.38 189 ASP A CA 1
ATOM 1434 C C . ASP A 1 189 ? -10.111 4.748 11.100 1.00 91.38 189 ASP A C 1
ATOM 1436 O O . ASP A 1 189 ? -8.878 4.760 11.095 1.00 91.38 189 ASP A O 1
ATOM 1440 N N . ARG A 1 190 ? -10.812 4.818 12.239 1.00 93.44 190 ARG A N 1
ATOM 1441 C CA . ARG A 1 190 ? -10.168 4.989 13.542 1.00 93.44 190 ARG A CA 1
ATOM 1442 C C . ARG A 1 190 ? -9.280 3.799 13.910 1.00 93.44 190 ARG A C 1
ATOM 1444 O O . ARG A 1 190 ? -8.173 4.004 14.407 1.00 93.44 190 ARG A O 1
ATOM 1451 N N . LEU A 1 191 ? -9.733 2.568 13.665 1.00 95.25 191 LEU A N 1
ATOM 1452 C CA . LEU A 1 191 ? -8.938 1.369 13.939 1.00 95.25 191 LEU A CA 1
ATOM 1453 C C . LEU A 1 191 ? -7.732 1.257 12.997 1.00 95.25 191 LEU A C 1
ATOM 1455 O O . LEU A 1 191 ? -6.642 0.911 13.445 1.00 95.25 191 LEU A O 1
ATOM 1459 N N . VAL A 1 192 ? -7.897 1.556 11.706 1.00 94.56 192 VAL A N 1
ATOM 1460 C CA . VAL A 1 192 ? -6.790 1.527 10.738 1.00 94.56 192 VAL A CA 1
ATOM 1461 C C . VAL A 1 192 ? -5.755 2.602 11.055 1.00 94.56 192 VAL A C 1
ATOM 1463 O O . VAL A 1 192 ? -4.563 2.311 10.985 1.00 94.56 192 VAL A O 1
ATOM 1466 N N . ALA A 1 193 ? -6.177 3.805 11.452 1.00 90.50 193 ALA A N 1
ATOM 1467 C CA . ALA A 1 193 ? -5.266 4.850 11.910 1.00 90.50 193 ALA A CA 1
ATOM 1468 C C . ALA A 1 193 ? -4.450 4.392 13.131 1.00 90.50 193 ALA A C 1
ATOM 1470 O O . ALA A 1 193 ? -3.229 4.520 13.137 1.00 90.50 193 ALA A O 1
ATOM 1471 N N . ASP A 1 194 ? -5.101 3.779 14.123 1.00 93.00 194 ASP A N 1
ATOM 1472 C CA . ASP A 1 194 ? -4.437 3.224 15.309 1.00 93.00 194 ASP A CA 1
ATOM 1473 C C . ASP A 1 194 ? -3.442 2.101 14.958 1.00 93.00 194 ASP A C 1
ATOM 1475 O O . ASP A 1 194 ? -2.319 2.086 15.461 1.00 93.00 194 ASP A O 1
ATOM 1479 N N . ILE A 1 195 ? -3.797 1.207 14.026 1.00 94.38 195 ILE A N 1
ATOM 1480 C CA . ILE A 1 195 ? -2.878 0.176 13.518 1.00 94.38 195 ILE A CA 1
ATOM 1481 C C . ILE A 1 195 ? -1.688 0.806 12.787 1.00 94.38 195 ILE A C 1
ATOM 1483 O O . ILE A 1 195 ? -0.558 0.373 12.987 1.00 94.38 195 ILE A O 1
ATOM 1487 N N . ARG A 1 196 ? -1.910 1.821 11.944 1.00 91.31 196 ARG A N 1
ATOM 1488 C CA . ARG A 1 196 ? -0.830 2.509 11.218 1.00 91.31 196 ARG A CA 1
ATOM 1489 C C . ARG A 1 196 ? 0.128 3.214 12.171 1.00 91.31 196 ARG A C 1
ATOM 1491 O O . ARG A 1 196 ? 1.331 3.086 11.992 1.00 91.31 196 ARG A O 1
ATOM 1498 N N . MET A 1 197 ? -0.383 3.874 13.210 1.00 88.12 197 MET A N 1
ATOM 1499 C CA . MET A 1 197 ? 0.458 4.459 14.259 1.00 88.12 197 MET A CA 1
ATOM 1500 C C . MET A 1 197 ? 1.285 3.393 14.986 1.00 88.12 197 MET A C 1
ATOM 1502 O O . MET A 1 197 ? 2.466 3.606 15.238 1.00 88.12 197 MET A O 1
ATOM 1506 N N . GLU A 1 198 ? 0.695 2.230 15.287 1.00 91.56 198 GLU A N 1
ATOM 1507 C CA . GLU A 1 198 ? 1.434 1.110 15.878 1.00 91.56 198 GLU A CA 1
ATOM 1508 C C . GLU A 1 198 ? 2.527 0.607 14.930 1.00 91.56 198 GLU A C 1
ATOM 1510 O O . GLU A 1 198 ? 3.655 0.375 15.362 1.00 91.56 198 GLU A O 1
ATOM 1515 N N . LEU A 1 199 ? 2.222 0.431 13.642 1.00 91.44 199 LEU A N 1
ATOM 1516 C CA . LEU A 1 199 ? 3.175 -0.040 12.637 1.00 91.44 199 LEU A CA 1
ATOM 1517 C C . LEU A 1 199 ? 4.294 0.978 12.362 1.00 91.44 199 LEU A C 1
ATOM 1519 O O . LEU A 1 199 ? 5.433 0.546 12.175 1.00 91.44 199 LEU A O 1
ATOM 1523 N N . GLY A 1 200 ? 4.019 2.281 12.423 1.00 91.62 200 GLY A N 1
ATOM 1524 C CA . GLY A 1 200 ? 4.970 3.339 12.069 1.00 91.62 200 GLY A CA 1
ATOM 1525 C C . GLY A 1 200 ? 5.499 3.181 10.638 1.00 91.62 200 GLY A C 1
ATOM 1526 O O . GLY A 1 200 ? 4.848 2.568 9.795 1.00 91.62 200 GLY A O 1
ATOM 1527 N N . ASP A 1 201 ? 6.726 3.643 10.392 1.00 86.44 201 ASP A N 1
ATOM 1528 C CA . ASP A 1 201 ? 7.372 3.596 9.066 1.00 86.44 201 ASP A CA 1
ATOM 1529 C C . ASP A 1 201 ? 8.061 2.248 8.769 1.00 86.44 201 ASP A C 1
ATOM 1531 O O . ASP A 1 201 ? 9.013 2.160 7.990 1.00 86.44 201 ASP A O 1
ATOM 1535 N N . ARG A 1 202 ? 7.641 1.167 9.441 1.00 88.94 202 ARG A N 1
ATOM 1536 C CA . ARG A 1 202 ? 8.274 -0.149 9.288 1.00 88.94 202 ARG A CA 1
ATOM 1537 C C . ARG A 1 202 ? 7.929 -0.758 7.933 1.00 88.94 202 ARG A C 1
ATOM 1539 O O . ARG A 1 202 ? 6.787 -1.128 7.681 1.00 88.94 202 ARG A O 1
ATOM 1546 N N . SER A 1 203 ? 8.964 -0.969 7.136 1.00 87.25 203 SER A N 1
ATOM 1547 C CA . SER A 1 203 ? 8.910 -1.524 5.787 1.00 87.25 203 SER A CA 1
ATOM 1548 C C . SER A 1 203 ? 9.636 -2.876 5.707 1.00 87.25 203 SER A C 1
ATOM 1550 O O . SER A 1 203 ? 10.212 -3.374 6.688 1.00 87.25 203 SER A O 1
ATOM 1552 N N . GLY A 1 204 ? 9.574 -3.536 4.554 1.00 86.75 204 GLY A N 1
ATOM 1553 C CA . GLY A 1 204 ? 10.297 -4.770 4.271 1.00 86.75 204 GLY A CA 1
ATOM 1554 C C . GLY A 1 204 ? 10.037 -5.897 5.274 1.00 86.75 204 GLY A C 1
ATOM 1555 O O . GLY A 1 204 ? 8.910 -6.203 5.672 1.00 86.75 204 GLY A O 1
ATOM 1556 N N . ALA A 1 205 ? 11.118 -6.554 5.698 1.00 87.69 205 ALA A N 1
ATOM 1557 C CA . ALA A 1 205 ? 11.036 -7.693 6.612 1.00 87.69 205 ALA A CA 1
ATOM 1558 C C . ALA A 1 205 ? 10.524 -7.300 8.010 1.00 87.69 205 ALA A C 1
ATOM 1560 O O . ALA A 1 205 ? 9.823 -8.093 8.649 1.00 87.69 205 ALA A O 1
ATOM 1561 N N . ASP A 1 206 ? 10.851 -6.090 8.470 1.00 89.38 206 ASP A N 1
ATOM 1562 C CA . ASP A 1 206 ? 10.431 -5.583 9.775 1.00 89.38 206 ASP A CA 1
ATOM 1563 C C . ASP A 1 206 ? 8.948 -5.214 9.777 1.00 89.38 206 ASP A C 1
ATOM 1565 O O . ASP A 1 206 ? 8.244 -5.567 10.726 1.00 89.38 206 ASP A O 1
ATOM 1569 N N . GLY A 1 207 ? 8.443 -4.622 8.690 1.00 92.00 207 GLY A N 1
ATOM 1570 C CA . GLY A 1 207 ? 7.012 -4.396 8.485 1.00 92.00 207 GLY A CA 1
ATOM 1571 C C . GLY A 1 207 ? 6.226 -5.711 8.459 1.00 92.00 207 GLY A C 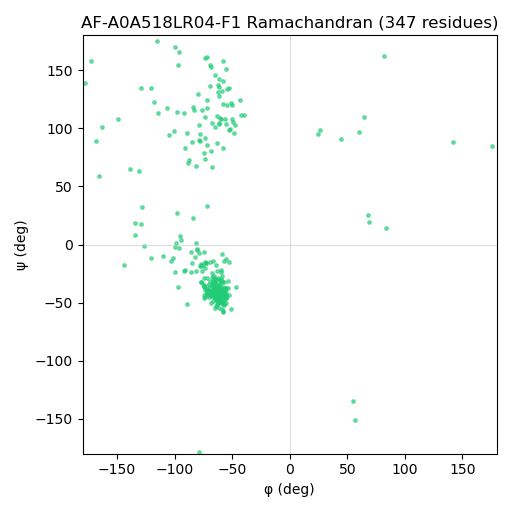1
ATOM 1572 O O . GLY A 1 207 ? 5.268 -5.886 9.212 1.00 92.00 207 GLY A O 1
ATOM 1573 N N . VAL A 1 208 ? 6.697 -6.714 7.707 1.00 94.06 208 VAL A N 1
ATOM 1574 C CA . VAL A 1 208 ? 6.095 -8.064 7.697 1.00 94.06 208 VAL A CA 1
ATOM 1575 C C . VAL A 1 208 ? 6.059 -8.682 9.101 1.00 94.06 208 VAL A C 1
ATOM 1577 O O . VAL A 1 208 ? 5.061 -9.299 9.493 1.00 94.06 208 VAL A O 1
ATOM 1580 N N . LYS A 1 209 ? 7.141 -8.544 9.875 1.00 94.75 209 LYS A N 1
ATOM 1581 C CA . LYS A 1 209 ? 7.213 -9.035 11.259 1.00 94.75 209 LYS A CA 1
ATOM 1582 C C . LYS A 1 209 ? 6.236 -8.286 12.168 1.00 94.75 209 LYS A C 1
ATOM 1584 O O . LYS A 1 209 ? 5.552 -8.933 12.959 1.00 94.75 209 LYS A O 1
ATOM 1589 N N . ALA A 1 210 ? 6.147 -6.965 12.036 1.00 94.56 210 ALA A N 1
ATOM 1590 C CA . ALA A 1 210 ? 5.234 -6.120 12.798 1.00 94.56 210 ALA A CA 1
ATOM 1591 C C . ALA A 1 210 ? 3.767 -6.481 12.529 1.00 94.56 210 ALA A C 1
ATOM 1593 O O . ALA A 1 210 ? 3.023 -6.756 13.467 1.00 94.56 210 ALA A O 1
ATOM 1594 N N . ILE A 1 211 ? 3.376 -6.616 11.258 1.00 95.69 211 ILE A N 1
ATOM 1595 C CA . ILE A 1 211 ? 2.017 -7.017 10.867 1.00 95.69 211 ILE A CA 1
ATOM 1596 C C . ILE A 1 211 ? 1.672 -8.403 11.425 1.00 95.69 211 ILE A C 1
ATOM 1598 O O . ILE A 1 211 ? 0.560 -8.640 11.897 1.00 95.69 211 ILE A O 1
ATOM 1602 N N . ARG A 1 212 ? 2.625 -9.344 11.418 1.00 95.94 212 ARG A N 1
ATOM 1603 C CA . ARG A 1 212 ? 2.422 -10.668 12.026 1.00 95.94 212 ARG A CA 1
ATOM 1604 C C . ARG A 1 212 ? 2.287 -10.616 13.546 1.00 95.94 212 ARG A C 1
ATOM 1606 O O . ARG A 1 212 ? 1.607 -11.486 14.080 1.00 95.94 212 ARG A O 1
ATOM 1613 N N . ALA A 1 213 ? 2.891 -9.638 14.215 1.00 95.50 213 ALA A N 1
ATOM 1614 C CA . ALA A 1 213 ? 2.793 -9.462 15.662 1.00 95.50 213 ALA A CA 1
ATOM 1615 C C . ALA A 1 213 ? 1.463 -8.833 16.111 1.00 95.50 213 ALA A C 1
ATOM 1617 O O . ALA A 1 213 ? 1.095 -8.993 17.272 1.00 95.50 213 ALA A O 1
ATOM 1618 N N . LEU A 1 214 ? 0.722 -8.187 15.201 1.00 95.44 214 LEU A N 1
ATOM 1619 C CA . LEU A 1 214 ? -0.623 -7.691 15.486 1.00 95.44 214 LEU A CA 1
ATOM 1620 C C . LEU A 1 214 ? -1.534 -8.818 16.000 1.00 95.44 214 LEU A C 1
ATOM 1622 O O . LEU A 1 214 ? -1.416 -9.994 15.623 1.00 95.44 214 LEU A O 1
ATOM 1626 N N . THR A 1 215 ? -2.510 -8.442 16.820 1.00 96.00 215 THR A N 1
ATOM 1627 C CA . THR A 1 215 ? -3.581 -9.346 17.248 1.00 96.00 215 THR A CA 1
ATOM 1628 C C . THR A 1 215 ? -4.352 -9.898 16.037 1.00 96.00 215 THR A C 1
ATOM 1630 O O . THR A 1 215 ? -4.347 -9.292 14.957 1.00 96.00 215 THR A O 1
ATOM 1633 N N . PRO A 1 216 ? -5.043 -11.049 16.167 1.00 97.12 216 PRO A N 1
ATOM 1634 C CA . PRO A 1 216 ? -5.816 -11.620 15.067 1.00 97.12 216 PRO A CA 1
ATOM 1635 C C . PRO A 1 216 ? -6.802 -10.639 14.429 1.00 97.12 216 PRO A C 1
ATOM 1637 O O . PRO A 1 216 ? -6.840 -10.565 13.201 1.00 97.12 216 PRO A O 1
ATOM 1640 N N . CYS A 1 217 ? -7.528 -9.851 15.235 1.0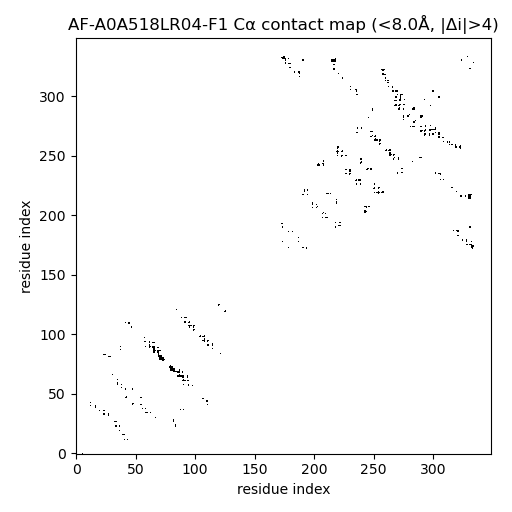0 97.56 217 CYS A N 1
ATOM 1641 C CA . CYS A 1 217 ? -8.455 -8.860 14.700 1.00 97.56 217 CYS A CA 1
ATOM 1642 C C . CYS A 1 217 ? -7.734 -7.757 13.915 1.00 97.56 217 CYS A C 1
ATOM 1644 O O . CYS A 1 217 ? -8.040 -7.548 12.741 1.00 97.56 217 CYS A O 1
ATOM 1646 N N . ARG A 1 218 ? -6.744 -7.091 14.524 1.00 97.38 218 ARG A N 1
ATOM 1647 C CA . ARG A 1 218 ? -6.014 -5.975 13.895 1.00 97.38 218 ARG A CA 1
ATOM 1648 C C . ARG A 1 218 ? -5.340 -6.411 12.600 1.00 97.38 218 ARG A C 1
ATOM 1650 O O . ARG A 1 218 ? -5.481 -5.750 11.576 1.00 97.38 218 ARG A O 1
ATOM 1657 N N . ARG A 1 219 ? -4.695 -7.583 12.611 1.00 97.81 219 ARG A N 1
ATOM 1658 C CA . ARG A 1 219 ? -4.095 -8.176 11.411 1.00 97.81 219 ARG A CA 1
ATOM 1659 C C . ARG A 1 219 ? -5.138 -8.458 10.333 1.00 97.81 219 ARG A C 1
ATOM 1661 O O . ARG A 1 219 ? -4.864 -8.219 9.164 1.00 97.81 219 ARG A O 1
ATOM 1668 N N . ALA A 1 220 ? -6.319 -8.966 10.686 1.00 98.38 220 ALA A N 1
ATOM 1669 C CA . ALA A 1 220 ? -7.358 -9.231 9.696 1.00 98.38 220 ALA A CA 1
ATOM 1670 C C . ALA A 1 220 ? -7.834 -7.942 9.011 1.00 98.38 220 ALA A C 1
ATOM 1672 O O . ALA A 1 220 ? -7.872 -7.891 7.783 1.00 98.38 220 ALA A O 1
ATOM 1673 N N . ILE A 1 221 ? -8.116 -6.898 9.795 1.00 98.25 221 ILE A N 1
ATOM 1674 C CA . ILE A 1 221 ? -8.566 -5.597 9.285 1.00 98.25 221 ILE A CA 1
ATOM 1675 C C . ILE A 1 221 ? -7.491 -4.932 8.427 1.00 98.25 221 ILE A C 1
ATOM 1677 O O . ILE A 1 221 ? -7.780 -4.539 7.299 1.00 98.25 221 ILE A O 1
ATOM 1681 N N . PHE A 1 222 ? -6.247 -4.887 8.911 1.00 97.38 222 PHE A N 1
ATOM 1682 C CA . PHE A 1 222 ? -5.127 -4.334 8.152 1.00 97.38 222 PHE A CA 1
ATOM 1683 C C . PHE A 1 222 ? -4.953 -5.035 6.802 1.00 97.38 222 PHE A C 1
ATOM 1685 O O . PHE A 1 222 ? -4.876 -4.378 5.772 1.00 97.38 222 PHE A O 1
ATOM 1692 N N . MET A 1 223 ? -4.940 -6.371 6.793 1.00 97.88 223 MET A N 1
ATOM 1693 C CA . MET A 1 223 ? -4.714 -7.142 5.570 1.00 97.88 223 MET A CA 1
ATOM 1694 C C . MET A 1 223 ? -5.847 -6.988 4.554 1.00 97.88 223 MET A C 1
ATOM 1696 O O . MET A 1 223 ? -5.571 -6.917 3.361 1.00 97.88 223 MET A O 1
ATOM 1700 N N . VAL A 1 224 ? -7.106 -6.948 5.006 1.00 98.12 224 VAL A N 1
ATOM 1701 C CA . VAL A 1 224 ? -8.248 -6.706 4.109 1.00 98.12 224 VAL A CA 1
ATOM 1702 C C . VAL A 1 224 ? -8.128 -5.325 3.480 1.00 98.12 224 VAL A C 1
ATOM 1704 O O . VAL A 1 224 ? -8.289 -5.209 2.269 1.00 98.12 224 VAL A O 1
ATOM 1707 N N . GLN A 1 225 ? -7.796 -4.306 4.276 1.00 97.00 225 GLN A N 1
ATOM 1708 C CA . GLN A 1 225 ? -7.721 -2.943 3.770 1.00 97.00 225 GLN A CA 1
ATOM 1709 C C . GLN A 1 225 ? -6.507 -2.694 2.872 1.00 97.00 225 GLN A C 1
ATOM 1711 O O . GLN A 1 225 ? -6.614 -2.011 1.858 1.00 97.00 225 GLN A O 1
ATOM 1716 N N . TRP A 1 226 ? -5.359 -3.279 3.207 1.00 95.25 226 TRP A N 1
ATOM 1717 C CA . TRP A 1 226 ? -4.174 -3.227 2.356 1.00 95.25 226 TRP A CA 1
ATOM 1718 C C . TRP A 1 226 ? -4.449 -3.844 0.980 1.00 95.25 226 TRP A C 1
ATOM 1720 O O . TRP A 1 226 ? -4.198 -3.198 -0.033 1.00 95.25 226 TRP A O 1
ATOM 1730 N N . VAL A 1 227 ? -5.030 -5.050 0.932 1.00 96.31 227 VAL A N 1
ATOM 1731 C CA . VAL A 1 227 ? -5.360 -5.704 -0.345 1.00 96.31 227 VAL A CA 1
ATOM 1732 C C . VAL A 1 227 ? -6.382 -4.893 -1.136 1.00 96.31 227 VAL A C 1
ATOM 1734 O O . VAL A 1 227 ? -6.233 -4.776 -2.348 1.00 96.31 227 VAL A O 1
ATOM 1737 N N . ASP A 1 228 ? -7.413 -4.349 -0.481 1.00 96.38 228 ASP A N 1
ATOM 1738 C CA . ASP A 1 228 ? -8.446 -3.584 -1.185 1.00 96.38 228 ASP A CA 1
ATOM 1739 C C . ASP A 1 228 ? -7.896 -2.303 -1.811 1.00 96.38 228 ASP A C 1
ATOM 1741 O O . ASP A 1 228 ? -8.241 -1.993 -2.948 1.00 96.38 228 ASP A O 1
ATOM 1745 N N . ASN A 1 229 ? -6.987 -1.612 -1.119 1.00 92.69 229 ASN A N 1
ATOM 1746 C CA . ASN A 1 229 ? -6.301 -0.447 -1.669 1.00 92.69 229 ASN A CA 1
ATOM 1747 C C . ASN A 1 229 ? -5.421 -0.817 -2.865 1.00 92.69 229 ASN A C 1
ATOM 1749 O O . ASN A 1 229 ? -5.605 -0.260 -3.942 1.00 92.69 229 ASN A O 1
ATOM 1753 N N . VAL A 1 230 ? -4.534 -1.806 -2.709 1.00 91.81 230 VAL A N 1
ATOM 1754 C CA . VAL A 1 230 ? -3.628 -2.232 -3.790 1.00 91.81 230 VAL A CA 1
ATOM 1755 C C . VAL A 1 230 ? -4.415 -2.674 -5.024 1.00 91.81 230 VAL A C 1
ATOM 1757 O O . VAL A 1 230 ? -4.113 -2.266 -6.140 1.00 91.81 230 VAL A O 1
ATOM 1760 N N . ALA A 1 231 ? -5.468 -3.469 -4.833 1.00 93.44 231 ALA A N 1
ATOM 1761 C CA . ALA A 1 231 ? -6.275 -3.956 -5.943 1.00 93.44 231 ALA A CA 1
ATOM 1762 C C . ALA A 1 231 ? -7.030 -2.835 -6.675 1.00 93.44 231 ALA A C 1
ATOM 1764 O O . ALA A 1 231 ? -7.238 -2.943 -7.880 1.00 93.44 231 ALA A O 1
ATOM 1765 N N . ARG A 1 232 ? -7.444 -1.776 -5.964 1.00 88.12 232 ARG A N 1
ATOM 1766 C CA . ARG A 1 232 ? -8.132 -0.618 -6.552 1.00 88.12 232 ARG A CA 1
ATOM 1767 C C . ARG A 1 232 ? -7.196 0.340 -7.280 1.00 88.12 232 ARG A C 1
ATOM 1769 O O . ARG A 1 232 ? -7.652 0.992 -8.214 1.00 88.12 232 ARG A O 1
ATOM 1776 N N . GLU A 1 233 ? -5.959 0.468 -6.814 1.00 85.44 233 GLU A N 1
ATOM 1777 C CA . GLU A 1 233 ? -4.988 1.425 -7.349 1.00 85.44 233 GLU A CA 1
ATOM 1778 C C . GLU A 1 233 ? -4.174 0.814 -8.495 1.00 85.44 233 GLU A C 1
ATOM 1780 O O . GLU A 1 233 ? -4.153 1.379 -9.585 1.00 85.44 233 GLU A O 1
ATOM 1785 N N . ASP A 1 234 ? -3.587 -0.372 -8.296 1.00 79.75 234 ASP A N 1
ATOM 1786 C CA . ASP A 1 234 ? -2.543 -0.881 -9.193 1.00 79.75 234 ASP A CA 1
ATOM 1787 C C . ASP A 1 234 ? -2.695 -2.363 -9.606 1.00 79.75 234 ASP A C 1
ATOM 1789 O O . ASP A 1 234 ? -1.808 -2.897 -10.271 1.00 79.75 234 ASP A O 1
ATOM 1793 N N . SER A 1 235 ? -3.818 -3.028 -9.285 1.00 91.50 235 SER A N 1
ATOM 1794 C CA . SER A 1 235 ? -4.116 -4.472 -9.484 1.00 91.50 235 SER A CA 1
ATOM 1795 C C . SER A 1 235 ? -3.557 -5.435 -8.422 1.00 91.50 235 SER A C 1
ATOM 1797 O O . SER A 1 235 ? -2.631 -5.133 -7.672 1.00 91.50 235 SER A O 1
ATOM 1799 N N . LEU A 1 236 ? -4.095 -6.661 -8.365 1.00 92.19 236 LEU A N 1
ATOM 1800 C CA . LEU A 1 236 ? -3.615 -7.709 -7.456 1.00 92.19 236 LEU A CA 1
ATOM 1801 C C . LEU A 1 236 ? -2.232 -8.249 -7.828 1.00 92.19 236 LEU A C 1
ATOM 1803 O O . LEU A 1 236 ? -1.628 -8.932 -7.001 1.00 92.19 236 LEU A O 1
ATOM 1807 N N . ASN A 1 237 ? -1.721 -7.989 -9.036 1.00 86.81 237 ASN A N 1
ATOM 1808 C CA . ASN A 1 237 ? -0.363 -8.389 -9.399 1.00 86.81 237 ASN A CA 1
ATOM 1809 C C . ASN A 1 237 ? 0.685 -7.654 -8.546 1.00 86.81 237 ASN A C 1
ATOM 1811 O O . ASN A 1 237 ? 1.630 -8.275 -8.053 1.00 86.81 237 ASN A O 1
ATOM 1815 N N . GLU A 1 238 ? 0.473 -6.358 -8.303 1.00 87.31 238 GLU A N 1
ATOM 1816 C CA . GLU A 1 238 ? 1.392 -5.518 -7.524 1.00 87.31 238 GLU A CA 1
ATOM 1817 C C . GLU A 1 238 ? 1.511 -5.972 -6.070 1.00 87.31 238 GLU A C 1
ATOM 1819 O O . GLU A 1 238 ? 2.590 -5.910 -5.482 1.00 87.31 238 GLU A O 1
ATOM 1824 N N . LEU A 1 239 ? 0.447 -6.566 -5.520 1.00 90.81 239 LEU A N 1
ATOM 1825 C CA . LEU A 1 239 ? 0.446 -7.132 -4.171 1.00 90.81 239 LEU A CA 1
ATOM 1826 C C . LEU A 1 239 ? 1.596 -8.127 -3.939 1.00 90.81 239 LEU A C 1
ATOM 1828 O O . LEU A 1 239 ? 2.081 -8.272 -2.818 1.00 90.81 239 LEU A O 1
ATOM 1832 N N . PHE A 1 240 ? 2.025 -8.842 -4.979 1.00 88.56 240 PHE A N 1
ATOM 1833 C CA . PHE A 1 240 ? 3.088 -9.839 -4.875 1.00 88.56 240 PHE A CA 1
ATOM 1834 C C . PHE A 1 240 ? 4.490 -9.285 -5.145 1.00 88.56 240 PHE A C 1
ATOM 1836 O O . PHE A 1 240 ? 5.468 -9.910 -4.723 1.00 88.56 240 PHE A O 1
ATOM 1843 N N . GLY A 1 241 ? 4.585 -8.161 -5.859 1.00 78.38 241 GLY A N 1
ATOM 1844 C CA . GLY A 1 241 ? 5.831 -7.429 -6.092 1.00 78.38 241 GLY A CA 1
ATOM 1845 C C . GLY A 1 241 ? 6.210 -6.516 -4.926 1.00 78.38 241 GLY A C 1
ATOM 1846 O O . GLY A 1 241 ? 7.390 -6.214 -4.746 1.00 78.38 241 GLY A O 1
ATOM 1847 N N . ASP A 1 242 ? 5.224 -6.129 -4.119 1.00 79.19 242 ASP A N 1
ATOM 1848 C CA . ASP A 1 242 ? 5.401 -5.266 -2.960 1.00 79.19 242 ASP A CA 1
ATOM 1849 C C . ASP A 1 242 ? 6.113 -5.969 -1.789 1.00 79.19 242 ASP A C 1
ATOM 1851 O O . ASP A 1 242 ? 6.167 -7.200 -1.671 1.00 79.19 242 ASP A O 1
ATOM 1855 N N . GLU A 1 243 ? 6.641 -5.174 -0.864 1.00 82.94 243 GLU A N 1
ATOM 1856 C CA . GLU A 1 243 ? 7.379 -5.642 0.310 1.00 82.94 243 GLU A CA 1
ATOM 1857 C C . GLU A 1 243 ? 6.563 -6.559 1.235 1.00 82.94 243 GLU A C 1
ATOM 1859 O O . GLU A 1 243 ? 7.115 -7.413 1.942 1.00 82.94 243 GLU A O 1
ATOM 1864 N N . PHE A 1 244 ? 5.237 -6.442 1.169 1.00 86.75 244 PHE A N 1
ATOM 1865 C CA . PHE A 1 244 ? 4.279 -7.263 1.900 1.00 86.75 244 PHE A CA 1
ATOM 1866 C C . PHE A 1 244 ? 3.765 -8.475 1.113 1.00 86.75 244 PHE A C 1
ATOM 1868 O O . PHE A 1 244 ? 2.993 -9.263 1.664 1.00 86.75 244 PHE A O 1
ATOM 1875 N N . GLY A 1 245 ? 4.257 -8.733 -0.104 1.00 87.62 245 GLY A N 1
ATOM 1876 C CA . GLY A 1 245 ? 3.955 -9.947 -0.873 1.00 87.62 245 GLY A CA 1
ATOM 1877 C C . GLY A 1 245 ? 4.068 -11.266 -0.084 1.00 87.62 245 GLY A C 1
ATOM 1878 O O . GLY A 1 245 ? 3.207 -12.141 -0.240 1.00 87.62 245 GLY A O 1
ATOM 1879 N N . PRO A 1 246 ? 5.027 -11.430 0.859 1.00 90.31 246 PRO A N 1
ATOM 1880 C CA . PRO A 1 246 ? 5.082 -12.580 1.764 1.00 90.31 246 PRO A CA 1
ATOM 1881 C C . PRO A 1 246 ? 3.839 -12.825 2.635 1.00 90.31 246 PRO A C 1
ATOM 1883 O O . PRO A 1 246 ? 3.752 -13.900 3.230 1.00 90.31 246 PRO A O 1
ATOM 1886 N N . LEU A 1 247 ? 2.920 -11.860 2.740 1.00 93.25 247 LEU A N 1
ATOM 1887 C CA . LEU A 1 247 ? 1.677 -11.927 3.512 1.00 93.25 247 LEU A CA 1
ATOM 1888 C C . LEU A 1 247 ? 0.442 -12.274 2.658 1.00 93.25 247 LEU A C 1
ATOM 1890 O O . LEU A 1 247 ? -0.659 -12.381 3.198 1.00 93.25 247 LEU A O 1
ATOM 1894 N N . ALA A 1 248 ? 0.581 -12.497 1.346 1.00 92.56 248 ALA A N 1
ATOM 1895 C CA . ALA A 1 248 ? -0.557 -12.777 0.461 1.00 92.56 248 ALA A CA 1
ATOM 1896 C C . ALA A 1 248 ? -1.370 -14.025 0.877 1.00 92.56 248 ALA A C 1
ATOM 1898 O O . ALA A 1 248 ? -2.588 -14.085 0.707 1.00 92.56 248 ALA A O 1
ATOM 1899 N N . VAL A 1 249 ? -0.724 -15.035 1.473 1.00 92.62 249 VAL A N 1
ATOM 1900 C CA . VAL A 1 249 ? -1.419 -16.229 1.994 1.00 92.62 249 VAL A CA 1
ATOM 1901 C C . VAL A 1 249 ? -2.164 -15.913 3.293 1.00 92.62 249 VAL A C 1
ATOM 1903 O O . VAL A 1 249 ? -3.249 -16.447 3.533 1.00 92.62 249 VAL A O 1
ATOM 1906 N N . GLU A 1 250 ? -1.603 -15.057 4.141 1.00 94.94 250 GLU A N 1
ATOM 1907 C CA . GLU A 1 250 ? -2.251 -14.538 5.340 1.00 94.94 250 GLU A CA 1
ATOM 1908 C C . GLU A 1 250 ? -3.467 -13.673 4.988 1.00 94.94 250 GLU A C 1
ATOM 1910 O O . GLU A 1 250 ? -4.494 -13.814 5.649 1.00 94.94 250 GLU A O 1
ATOM 1915 N N . ALA A 1 251 ? -3.409 -12.892 3.904 1.00 96.50 251 ALA A N 1
ATOM 1916 C CA . ALA A 1 251 ? -4.539 -12.104 3.408 1.00 96.50 251 ALA A CA 1
ATOM 1917 C C . ALA A 1 251 ? -5.781 -12.967 3.144 1.00 96.50 251 ALA A C 1
ATOM 1919 O O . ALA A 1 251 ? -6.889 -12.600 3.529 1.00 96.50 251 ALA A O 1
ATOM 1920 N N . VAL A 1 252 ? -5.599 -14.165 2.568 1.00 96.81 252 VAL A N 1
ATOM 1921 C CA . VAL A 1 252 ? -6.696 -15.130 2.370 1.00 96.81 252 VAL A CA 1
ATOM 1922 C C . VAL A 1 252 ? -7.397 -15.449 3.692 1.00 96.81 252 VAL A C 1
ATOM 1924 O O . VAL A 1 252 ? -8.625 -15.449 3.756 1.00 96.81 252 VAL A O 1
ATOM 1927 N N . LYS A 1 253 ? -6.624 -15.708 4.756 1.00 96.56 253 LYS A N 1
ATOM 1928 C CA . LYS A 1 253 ? -7.179 -16.021 6.081 1.00 96.56 253 LYS A CA 1
ATOM 1929 C C . LYS A 1 253 ? -7.916 -14.822 6.668 1.00 96.56 253 LYS A C 1
ATOM 1931 O O . LYS A 1 253 ? -8.931 -15.014 7.328 1.00 96.56 253 LYS A O 1
ATOM 1936 N N . SER A 1 254 ? -7.421 -13.613 6.420 1.00 98.06 254 SER A N 1
ATOM 1937 C CA . SER A 1 254 ? -8.059 -12.371 6.856 1.00 98.06 254 SER A CA 1
ATOM 1938 C C . SER A 1 254 ? -9.412 -12.149 6.175 1.00 98.06 254 SER A C 1
ATOM 1940 O O . SER A 1 254 ? -10.391 -11.892 6.871 1.00 98.06 254 SER A O 1
ATOM 1942 N N . PHE A 1 255 ? -9.513 -12.350 4.854 1.00 98.38 255 PHE A N 1
ATOM 1943 C CA . PHE A 1 255 ? -10.803 -12.304 4.149 1.00 98.38 255 PHE A CA 1
ATOM 1944 C C . PHE A 1 255 ? -11.782 -13.372 4.658 1.00 98.38 255 PHE A C 1
ATOM 1946 O O . PHE A 1 255 ? -12.957 -13.074 4.879 1.00 98.38 255 PHE A O 1
ATOM 1953 N N . ASP A 1 256 ? -11.308 -14.602 4.895 1.00 98.00 256 ASP A N 1
ATOM 1954 C CA . ASP A 1 256 ? -12.133 -15.660 5.491 1.00 98.00 256 ASP A CA 1
ATOM 1955 C C . ASP A 1 256 ? -12.627 -15.271 6.897 1.00 98.00 256 ASP A C 1
ATOM 1957 O O . ASP A 1 256 ? -13.802 -15.473 7.210 1.00 98.00 256 ASP A O 1
ATOM 1961 N N . ALA A 1 257 ? -11.758 -14.681 7.726 1.00 98.12 257 ALA A N 1
ATOM 1962 C CA . ALA A 1 257 ? -12.077 -14.277 9.094 1.00 98.12 257 ALA A CA 1
ATOM 1963 C C . ALA A 1 257 ? -13.167 -13.196 9.146 1.00 98.12 257 ALA A C 1
ATOM 1965 O O . ALA A 1 257 ? -14.124 -13.339 9.907 1.00 98.12 257 ALA A O 1
ATOM 1966 N N . VAL A 1 258 ? -13.080 -12.165 8.294 1.00 98.38 258 VAL A N 1
ATOM 1967 C CA . VAL A 1 258 ? -14.111 -11.109 8.219 1.00 98.38 258 VAL A CA 1
ATOM 1968 C C . VAL A 1 258 ? -15.393 -11.572 7.510 1.00 98.38 258 VAL A C 1
ATOM 1970 O O . VAL A 1 258 ? -16.394 -10.858 7.487 1.00 98.38 258 VAL A O 1
ATOM 1973 N N . GLY A 1 259 ? -15.399 -12.780 6.937 1.00 98.12 259 GLY A N 1
ATOM 1974 C CA . GLY A 1 259 ? -16.548 -13.355 6.238 1.00 98.12 259 GLY A CA 1
ATOM 1975 C C . GLY A 1 259 ? -16.698 -12.918 4.778 1.00 98.12 259 GLY A C 1
ATOM 1976 O O . GLY A 1 259 ? -17.747 -13.170 4.181 1.00 98.12 259 GLY A O 1
ATOM 1977 N N . ALA A 1 260 ? -15.666 -12.314 4.186 1.00 98.19 260 ALA A N 1
ATOM 1978 C CA . ALA A 1 260 ? -15.602 -11.922 2.778 1.00 98.19 260 ALA A CA 1
ATOM 1979 C C . ALA A 1 260 ? -15.223 -13.126 1.898 1.00 98.19 260 ALA A C 1
ATOM 1981 O O . ALA A 1 260 ? -14.127 -13.233 1.344 1.00 98.19 260 ALA A O 1
ATOM 1982 N N . LYS A 1 261 ? -16.134 -14.101 1.829 1.00 97.69 261 LYS A N 1
ATOM 1983 C CA . LYS A 1 261 ? -15.872 -15.421 1.239 1.00 97.69 261 LYS A CA 1
ATOM 1984 C C . LYS A 1 261 ? -15.551 -15.348 -0.252 1.00 97.69 261 LYS A C 1
ATOM 1986 O O . LYS A 1 261 ? -14.734 -16.137 -0.725 1.00 97.69 261 LYS A O 1
ATOM 1991 N N . LYS A 1 262 ? -16.183 -14.443 -1.013 1.00 97.44 262 LYS A N 1
ATOM 1992 C CA . LYS A 1 262 ? -15.906 -14.335 -2.458 1.00 97.44 262 LYS A CA 1
ATOM 1993 C C . LYS A 1 262 ? -14.510 -13.766 -2.681 1.00 97.44 262 LYS A C 1
ATOM 1995 O O . LYS A 1 262 ? -13.748 -14.335 -3.460 1.00 97.44 262 LYS A O 1
ATOM 2000 N N . ARG A 1 263 ? -14.149 -12.715 -1.945 1.00 97.50 263 ARG A N 1
ATOM 2001 C CA . ARG A 1 263 ? -12.812 -12.109 -1.954 1.00 97.50 263 ARG A CA 1
ATOM 2002 C C . ARG A 1 263 ? -11.741 -13.098 -1.502 1.00 97.50 263 ARG A C 1
ATOM 2004 O O . ARG A 1 263 ? -10.710 -13.195 -2.154 1.00 97.50 263 ARG A O 1
ATOM 2011 N N . ALA A 1 264 ? -12.012 -13.929 -0.493 1.00 97.44 264 ALA A N 1
ATOM 2012 C CA . ALA A 1 264 ? -11.099 -14.998 -0.086 1.00 97.44 264 ALA A CA 1
ATOM 2013 C C . ALA A 1 264 ? -10.833 -16.008 -1.218 1.00 97.44 264 ALA A C 1
ATOM 2015 O O . ALA A 1 264 ? -9.689 -16.408 -1.435 1.00 97.44 264 ALA A O 1
ATOM 2016 N N . VAL A 1 265 ? -11.864 -16.408 -1.974 1.00 96.38 265 VAL A N 1
ATOM 2017 C CA . VAL A 1 265 ? -11.702 -17.282 -3.151 1.00 96.38 265 VAL A CA 1
ATOM 2018 C C . VAL A 1 265 ? -10.882 -16.591 -4.242 1.00 96.38 265 VAL A C 1
ATOM 2020 O O . VAL A 1 265 ? -9.969 -17.206 -4.789 1.00 96.38 265 VAL A O 1
ATOM 2023 N N . ILE A 1 266 ? -11.165 -15.320 -4.536 1.00 96.38 266 ILE A N 1
ATOM 2024 C CA . ILE A 1 266 ? -10.415 -14.528 -5.523 1.00 96.38 266 ILE A CA 1
ATOM 2025 C C . ILE A 1 266 ? -8.945 -14.418 -5.108 1.00 96.38 266 ILE A C 1
ATOM 2027 O O . ILE A 1 266 ? -8.065 -14.706 -5.910 1.00 96.38 266 ILE A O 1
ATOM 2031 N N . MET A 1 267 ? -8.665 -14.144 -3.835 1.00 96.50 267 MET A N 1
ATOM 2032 C CA . MET A 1 267 ? -7.301 -14.043 -3.323 1.00 96.50 267 MET A CA 1
ATOM 2033 C C . MET A 1 267 ? -6.547 -15.380 -3.403 1.00 96.50 267 MET A C 1
ATOM 2035 O O . MET A 1 267 ? -5.367 -15.413 -3.746 1.00 96.50 267 MET A O 1
ATOM 2039 N N . ARG A 1 268 ? -7.219 -16.519 -3.174 1.00 94.75 268 ARG A N 1
ATOM 2040 C CA . ARG A 1 268 ? -6.616 -17.849 -3.408 1.00 94.75 268 ARG A CA 1
ATOM 2041 C C . ARG A 1 268 ? -6.265 -18.064 -4.880 1.00 94.75 268 ARG A C 1
ATOM 2043 O O . ARG A 1 268 ? -5.208 -18.628 -5.158 1.00 94.75 268 ARG A O 1
ATOM 2050 N N . ARG A 1 269 ? -7.125 -17.613 -5.802 1.00 94.50 269 ARG A N 1
ATOM 2051 C CA . ARG A 1 269 ? -6.854 -17.645 -7.249 1.00 94.50 269 ARG A CA 1
ATOM 2052 C C . ARG A 1 269 ? -5.674 -16.743 -7.608 1.00 94.50 269 ARG A C 1
ATOM 2054 O O . ARG A 1 269 ? -4.815 -17.195 -8.353 1.00 94.50 269 ARG A O 1
ATOM 2061 N N . ALA A 1 270 ? -5.587 -15.544 -7.028 1.00 94.00 270 ALA A N 1
ATOM 2062 C CA . ALA A 1 270 ? -4.462 -14.625 -7.215 1.00 94.00 270 ALA A CA 1
ATOM 2063 C C . ALA A 1 270 ? -3.135 -15.288 -6.823 1.00 94.00 270 ALA A C 1
ATOM 2065 O O . ALA A 1 270 ? -2.204 -15.348 -7.619 1.00 94.00 270 ALA A O 1
ATOM 2066 N N . VAL A 1 271 ? -3.080 -15.878 -5.620 1.00 92.19 271 VAL A N 1
ATOM 2067 C CA . VAL A 1 271 ? -1.886 -16.582 -5.126 1.00 92.19 271 VAL A CA 1
ATOM 2068 C C . VAL A 1 271 ? -1.515 -17.746 -6.048 1.00 92.19 271 VAL A C 1
ATOM 2070 O O . VAL A 1 271 ? -0.338 -17.947 -6.331 1.00 92.19 271 VAL A O 1
ATOM 2073 N N . ALA A 1 272 ? -2.498 -18.519 -6.520 1.00 90.88 272 ALA A N 1
ATOM 2074 C CA . ALA A 1 272 ? -2.259 -19.625 -7.445 1.00 90.88 272 ALA A CA 1
ATOM 2075 C C . ALA A 1 272 ? -1.700 -19.149 -8.796 1.00 90.88 272 ALA A C 1
ATOM 2077 O O . ALA A 1 272 ? -0.720 -19.721 -9.277 1.00 90.88 272 ALA A O 1
ATOM 2078 N N . ALA A 1 273 ? -2.301 -18.107 -9.379 1.00 90.81 273 ALA A N 1
ATOM 2079 C CA . ALA A 1 273 ? -1.892 -17.528 -10.655 1.00 90.81 273 ALA A CA 1
ATOM 2080 C C . ALA A 1 273 ? -0.467 -16.967 -10.580 1.00 90.81 273 ALA A C 1
ATOM 2082 O O . ALA A 1 273 ? 0.392 -17.384 -11.356 1.00 90.81 273 ALA A O 1
ATOM 2083 N N . PHE A 1 274 ? -0.188 -16.133 -9.572 1.00 89.31 274 PHE A N 1
ATOM 2084 C CA . PHE A 1 274 ? 1.130 -15.533 -9.376 1.00 89.31 274 PHE A CA 1
ATOM 2085 C C . PHE A 1 274 ? 2.227 -16.590 -9.245 1.00 89.31 274 PHE A C 1
ATOM 2087 O O . PHE A 1 274 ? 3.269 -16.499 -9.885 1.00 89.31 274 PHE A O 1
ATOM 2094 N N . VAL A 1 275 ? 1.989 -17.625 -8.438 1.00 86.75 275 VAL A N 1
ATOM 2095 C CA . VAL A 1 275 ? 2.958 -18.702 -8.206 1.00 86.75 275 VAL A CA 1
ATOM 2096 C C . VAL A 1 275 ? 3.228 -19.512 -9.473 1.00 86.75 275 VAL A C 1
ATOM 2098 O O . VAL A 1 275 ? 4.369 -19.895 -9.721 1.00 86.75 275 VAL A O 1
ATOM 2101 N N . ARG A 1 276 ? 2.190 -19.788 -10.266 1.00 86.69 276 ARG A N 1
ATOM 2102 C CA . ARG A 1 276 ? 2.324 -20.493 -11.546 1.00 86.69 276 ARG A CA 1
ATOM 2103 C C . ARG A 1 276 ? 3.151 -19.677 -12.539 1.00 86.69 276 ARG A C 1
ATOM 2105 O O . ARG A 1 276 ? 3.984 -20.243 -13.236 1.00 86.69 276 ARG A O 1
ATOM 2112 N N . GLU A 1 277 ? 2.916 -18.371 -12.589 1.00 85.69 277 GLU A N 1
ATOM 2113 C CA . GLU A 1 277 ? 3.616 -17.438 -13.479 1.00 85.69 277 GLU A CA 1
ATOM 2114 C C . GLU A 1 277 ? 5.038 -17.120 -12.987 1.00 85.69 277 GLU A C 1
ATOM 2116 O O . GLU A 1 277 ? 5.909 -16.798 -13.789 1.00 85.69 277 GLU A O 1
ATOM 2121 N N . ASN A 1 278 ? 5.306 -17.294 -11.686 1.00 82.69 278 ASN A N 1
ATOM 2122 C CA . ASN A 1 278 ? 6.582 -16.978 -11.041 1.00 82.69 278 ASN A CA 1
ATOM 2123 C C . ASN A 1 278 ? 7.101 -18.145 -10.167 1.00 82.69 278 ASN A C 1
ATOM 2125 O O . ASN A 1 278 ? 7.256 -17.992 -8.947 1.00 82.69 278 ASN A O 1
ATOM 2129 N N . PRO A 1 279 ? 7.411 -19.322 -10.747 1.00 81.50 279 PRO A N 1
ATOM 2130 C CA . PRO A 1 279 ? 7.716 -20.543 -9.989 1.00 81.50 279 PRO A CA 1
ATOM 2131 C C . PRO A 1 279 ? 8.970 -20.443 -9.103 1.00 81.50 279 PRO A C 1
ATOM 2133 O O . PRO A 1 279 ? 9.099 -21.173 -8.115 1.00 81.50 279 PRO A O 1
ATOM 2136 N N . ASP A 1 280 ? 9.890 -19.528 -9.416 1.00 76.25 280 ASP A N 1
ATOM 2137 C CA . ASP A 1 280 ? 11.138 -19.341 -8.670 1.00 76.25 280 ASP A CA 1
ATOM 2138 C C . ASP A 1 280 ? 11.000 -18.489 -7.404 1.00 76.25 280 ASP A C 1
ATOM 2140 O O . ASP A 1 280 ? 11.916 -18.470 -6.569 1.00 76.25 280 ASP A O 1
ATOM 2144 N N . GLN A 1 281 ? 9.851 -17.835 -7.215 1.00 74.31 281 GLN A N 1
ATOM 2145 C CA . GLN A 1 281 ? 9.604 -16.976 -6.064 1.00 74.31 281 GLN A CA 1
ATOM 2146 C C . GLN A 1 281 ? 9.675 -17.753 -4.743 1.00 74.31 281 GLN A C 1
ATOM 2148 O O . GLN A 1 281 ? 9.221 -18.894 -4.602 1.00 74.31 281 GLN A O 1
ATOM 2153 N N . LYS A 1 282 ? 10.225 -17.109 -3.706 1.00 70.25 282 LYS A N 1
ATOM 2154 C CA . LYS A 1 282 ? 10.395 -17.728 -2.375 1.00 70.25 282 LYS A CA 1
ATOM 2155 C C . LYS A 1 282 ? 9.067 -18.193 -1.764 1.00 70.25 282 LYS A C 1
ATOM 2157 O O . LYS A 1 282 ? 9.071 -19.142 -0.976 1.00 70.25 282 LYS A O 1
ATOM 2162 N N . LEU A 1 283 ? 7.954 -17.558 -2.145 1.00 68.06 283 LEU A N 1
ATOM 2163 C CA . LEU A 1 283 ? 6.596 -17.898 -1.711 1.00 68.06 283 LEU A CA 1
ATOM 2164 C C . LEU A 1 283 ? 6.229 -19.360 -2.037 1.00 68.06 283 LEU A C 1
ATOM 2166 O O . LEU A 1 283 ? 5.623 -20.051 -1.216 1.00 68.06 283 LEU A O 1
ATOM 2170 N N . VAL A 1 284 ? 6.664 -19.846 -3.205 1.00 59.91 284 VAL A N 1
ATOM 2171 C CA . VAL A 1 284 ? 6.368 -21.187 -3.738 1.00 59.91 284 VAL A CA 1
ATOM 2172 C C . VAL A 1 284 ? 7.054 -22.275 -2.919 1.00 59.91 284 VAL A C 1
ATOM 2174 O O . VAL A 1 284 ? 6.457 -23.290 -2.565 1.00 59.91 284 VAL A O 1
ATOM 2177 N N . LYS A 1 285 ? 8.321 -22.046 -2.557 1.00 61.59 285 LYS A N 1
ATOM 2178 C CA . LYS A 1 285 ? 9.196 -23.078 -1.980 1.00 61.59 285 LYS A CA 1
ATOM 2179 C C . LYS A 1 285 ? 8.853 -23.442 -0.531 1.00 61.59 285 LYS A C 1
ATOM 2181 O O . LYS A 1 285 ? 9.340 -24.456 -0.038 1.00 61.59 285 LYS A O 1
ATOM 2186 N N . LYS A 1 286 ? 8.043 -22.637 0.170 1.00 66.94 286 LYS A N 1
ATOM 2187 C CA . LYS A 1 286 ? 7.840 -22.772 1.627 1.00 66.94 286 LYS A CA 1
ATOM 2188 C C . LYS A 1 286 ? 6.402 -23.040 2.078 1.00 66.94 286 LYS A C 1
ATOM 2190 O O . LYS A 1 286 ? 6.210 -23.397 3.238 1.00 66.94 286 LYS A O 1
ATOM 2195 N N . SER A 1 287 ? 5.393 -22.906 1.215 1.00 71.56 287 SER A N 1
ATOM 2196 C CA . SER A 1 287 ? 3.988 -22.959 1.647 1.00 71.56 287 SER A CA 1
ATOM 2197 C C . SER A 1 287 ? 3.226 -24.167 1.095 1.00 71.56 287 SER A C 1
ATOM 2199 O O . SER A 1 287 ? 2.909 -24.240 -0.090 1.00 71.56 287 SER A O 1
ATOM 2201 N N . LYS A 1 288 ? 2.830 -25.098 1.979 1.00 76.06 288 LYS A N 1
ATOM 2202 C CA . LYS A 1 288 ? 1.918 -26.208 1.625 1.00 76.06 288 LYS A CA 1
ATOM 2203 C C . LYS A 1 288 ? 0.550 -25.705 1.139 1.00 76.06 288 LYS A C 1
ATOM 2205 O O . LYS A 1 288 ? -0.081 -26.356 0.311 1.00 76.06 288 LYS A O 1
ATOM 2210 N N . SER A 1 289 ? 0.102 -24.550 1.637 1.00 75.00 289 SER A N 1
ATOM 2211 C CA . SER A 1 289 ? -1.167 -23.933 1.234 1.00 75.00 289 SER A CA 1
ATOM 2212 C C . SER A 1 289 ? -1.140 -23.455 -0.214 1.00 75.00 289 SER A C 1
ATOM 2214 O O . SER A 1 289 ? -2.141 -23.585 -0.907 1.00 75.00 289 SER A O 1
ATOM 2216 N N . VAL A 1 290 ? 0.010 -22.959 -0.681 1.00 75.50 290 VAL A N 1
ATOM 2217 C CA . VAL A 1 290 ? 0.184 -22.484 -2.060 1.00 75.50 290 VAL A CA 1
ATOM 2218 C C . VAL A 1 290 ? -0.010 -23.620 -3.059 1.00 75.50 290 VAL A C 1
ATOM 2220 O O . VAL A 1 290 ? -0.798 -23.471 -3.987 1.00 75.50 290 VAL A O 1
ATOM 2223 N N . LYS A 1 291 ? 0.612 -24.784 -2.824 1.00 76.00 291 LYS A N 1
ATOM 2224 C CA . LYS A 1 291 ? 0.430 -25.959 -3.692 1.00 76.00 291 LYS A CA 1
ATOM 2225 C C . LYS A 1 291 ? -1.049 -26.339 -3.828 1.00 76.00 291 LYS A C 1
ATOM 2227 O O . LYS A 1 291 ? -1.542 -26.520 -4.932 1.00 76.00 291 LYS A O 1
ATOM 2232 N N . LYS A 1 292 ? -1.782 -26.353 -2.708 1.00 77.00 292 LYS A N 1
ATOM 2233 C CA . LYS A 1 292 ? -3.227 -26.624 -2.709 1.00 77.00 292 LYS A CA 1
ATOM 2234 C C . LYS A 1 292 ? -4.022 -25.595 -3.525 1.00 77.00 292 LYS A C 1
ATOM 2236 O O . LYS A 1 292 ? -5.044 -25.950 -4.101 1.00 77.00 292 LYS A O 1
ATOM 2241 N N . TYR A 1 293 ? -3.603 -24.329 -3.546 1.00 79.38 293 TYR A N 1
ATOM 2242 C CA . TYR A 1 293 ? -4.262 -23.306 -4.361 1.00 79.38 293 TYR A CA 1
ATOM 2243 C C . TYR A 1 293 ? -3.981 -23.504 -5.851 1.00 79.38 293 TYR A C 1
ATOM 2245 O O . TYR A 1 293 ? -4.915 -23.413 -6.640 1.00 79.38 293 TYR A O 1
ATOM 2253 N N . MET A 1 294 ? -2.746 -23.842 -6.229 1.00 74.38 294 MET A N 1
ATOM 2254 C CA . MET A 1 294 ? -2.409 -24.172 -7.620 1.00 74.38 294 MET A CA 1
ATOM 2255 C C . MET A 1 294 ? -3.252 -25.339 -8.142 1.00 74.38 294 MET A C 1
ATOM 2257 O O . MET A 1 294 ? -3.855 -25.219 -9.203 1.00 74.38 294 MET A O 1
ATOM 2261 N N . ASP A 1 295 ? -3.366 -26.416 -7.359 1.00 78.94 295 ASP A N 1
ATOM 2262 C CA . ASP A 1 295 ? -4.146 -27.603 -7.737 1.00 78.94 295 ASP A CA 1
ATOM 2263 C C . ASP A 1 295 ? -5.647 -27.287 -7.917 1.00 78.94 295 ASP A C 1
ATOM 2265 O O . ASP A 1 295 ? -6.334 -27.942 -8.697 1.00 78.94 295 ASP A O 1
ATOM 2269 N N . ALA A 1 296 ? -6.171 -26.288 -7.196 1.00 71.88 296 ALA A N 1
ATOM 2270 C CA . ALA A 1 296 ? -7.593 -25.938 -7.201 1.00 71.88 296 ALA A CA 1
ATOM 2271 C C . ALA A 1 296 ? -7.984 -24.863 -8.235 1.00 71.88 296 ALA A C 1
ATOM 2273 O O . ALA A 1 296 ? -9.158 -24.774 -8.589 1.00 71.88 296 ALA A O 1
ATOM 2274 N N . TYR A 1 297 ? -7.041 -24.025 -8.681 1.00 74.44 297 TYR A N 1
ATOM 2275 C CA . TYR A 1 297 ? -7.327 -22.805 -9.457 1.00 74.44 297 TYR A CA 1
ATOM 2276 C C . TYR A 1 297 ? -6.415 -22.616 -10.684 1.00 74.44 297 TYR A C 1
ATOM 2278 O O . TYR A 1 297 ? -6.306 -21.503 -11.201 1.00 74.44 297 TYR A O 1
ATOM 2286 N N . GLY A 1 298 ? -5.762 -23.691 -11.132 1.00 63.44 298 GLY A N 1
ATOM 2287 C CA . GLY A 1 298 ? -4.593 -23.695 -12.019 1.00 63.44 298 GLY A CA 1
ATOM 2288 C C . GLY A 1 298 ? -4.719 -23.042 -13.397 1.00 63.44 298 GLY A C 1
ATOM 2289 O O . GLY A 1 298 ? -3.683 -22.837 -14.023 1.00 63.44 298 GLY A O 1
ATOM 2290 N N . ASP A 1 299 ? -5.912 -22.632 -13.833 1.00 81.06 299 ASP A N 1
ATOM 2291 C CA . ASP A 1 299 ? -6.135 -22.119 -15.195 1.00 81.06 299 ASP A CA 1
ATOM 2292 C C . ASP A 1 299 ? -6.436 -20.609 -15.258 1.00 81.06 299 ASP A C 1
ATOM 2294 O O . ASP A 1 299 ? -6.445 -20.031 -16.338 1.00 81.06 299 ASP A O 1
ATOM 2298 N N . ALA A 1 300 ? -6.676 -19.937 -14.125 1.00 82.06 300 ALA A N 1
ATOM 2299 C CA . ALA A 1 300 ? -7.020 -18.508 -14.131 1.00 82.06 300 ALA A CA 1
ATOM 2300 C C . ALA A 1 300 ? -5.774 -17.627 -14.292 1.00 82.06 300 ALA A C 1
ATOM 2302 O O . ALA A 1 300 ? -4.836 -17.805 -13.514 1.00 82.06 300 ALA A O 1
ATOM 2303 N N . SER A 1 301 ? -5.768 -16.674 -15.230 1.00 89.25 301 SER A N 1
ATOM 2304 C CA . SER A 1 301 ? -4.722 -15.637 -15.329 1.00 89.25 301 SER A CA 1
ATOM 2305 C C . SER A 1 301 ? -4.873 -14.580 -14.228 1.00 89.25 301 SER A C 1
ATOM 2307 O O . SER A 1 301 ? -5.963 -14.442 -13.666 1.00 89.25 301 SER A O 1
ATOM 2309 N N . ILE A 1 302 ? -3.819 -13.815 -13.917 1.00 88.00 302 ILE A N 1
ATOM 2310 C CA . ILE A 1 302 ? -3.927 -12.715 -12.939 1.00 88.00 302 ILE A CA 1
ATOM 2311 C C . ILE A 1 302 ? -4.959 -11.656 -13.373 1.00 88.00 302 ILE A C 1
ATOM 2313 O O . ILE A 1 302 ? -5.790 -11.251 -12.567 1.00 88.00 302 ILE A O 1
ATOM 2317 N N . ALA A 1 303 ? -5.035 -11.346 -14.672 1.00 87.62 303 ALA A N 1
ATOM 2318 C CA . ALA A 1 303 ? -6.024 -10.417 -15.224 1.00 87.62 303 ALA A CA 1
ATOM 2319 C C . ALA A 1 303 ? -7.478 -10.894 -15.020 1.00 87.62 303 ALA A C 1
ATOM 2321 O O . ALA A 1 303 ? -8.368 -10.097 -14.716 1.00 87.62 303 ALA A O 1
ATOM 2322 N N . ASP A 1 304 ? -7.741 -12.204 -15.126 1.00 92.81 304 ASP A N 1
ATOM 2323 C CA . ASP A 1 304 ? -9.067 -12.766 -14.822 1.00 92.81 304 ASP A CA 1
ATOM 2324 C C . ASP A 1 304 ? -9.420 -12.641 -13.336 1.00 92.81 304 ASP A C 1
ATOM 2326 O O . ASP A 1 304 ? -10.598 -12.589 -12.963 1.00 92.81 304 ASP A O 1
ATOM 2330 N N . VAL A 1 305 ? -8.402 -12.667 -12.476 1.00 94.31 305 VAL A N 1
ATOM 2331 C CA . VAL A 1 305 ? -8.554 -12.516 -11.032 1.00 94.31 305 VAL A CA 1
ATOM 2332 C C . VAL A 1 305 ? -8.850 -11.061 -10.683 1.00 94.31 305 VAL A C 1
ATOM 2334 O O . VAL A 1 305 ? -9.788 -10.845 -9.918 1.00 94.31 305 VAL A O 1
ATOM 2337 N N . ASP A 1 306 ? -8.160 -10.092 -11.286 1.00 91.81 306 ASP A N 1
ATOM 2338 C CA . ASP A 1 306 ? -8.452 -8.659 -11.128 1.00 91.81 306 ASP A CA 1
ATOM 2339 C C . ASP A 1 306 ? -9.879 -8.333 -11.570 1.00 91.81 306 ASP A C 1
ATOM 2341 O O . ASP A 1 306 ? -10.688 -7.828 -10.790 1.00 91.81 306 ASP A O 1
ATOM 2345 N N . ALA A 1 307 ? -10.268 -8.781 -12.767 1.00 94.06 307 ALA A N 1
ATOM 2346 C CA . ALA A 1 307 ? -11.633 -8.599 -13.253 1.00 94.06 307 ALA A CA 1
ATOM 2347 C C . ALA A 1 307 ? -12.684 -9.266 -12.342 1.00 94.06 307 ALA A C 1
ATOM 2349 O O . ALA A 1 307 ? -13.829 -8.810 -12.257 1.00 94.06 307 ALA A O 1
ATOM 2350 N N . ALA A 1 308 ? -12.337 -10.374 -11.675 1.00 95.62 308 ALA A N 1
ATOM 2351 C CA . ALA A 1 308 ? -13.204 -11.008 -10.685 1.00 95.62 308 ALA A CA 1
ATOM 2352 C C . ALA A 1 308 ? -13.246 -10.227 -9.363 1.00 95.62 308 ALA A C 1
ATOM 2354 O O . ALA A 1 308 ? -14.312 -10.174 -8.740 1.00 95.62 308 ALA A O 1
ATOM 2355 N N . TYR A 1 309 ? -12.124 -9.625 -8.956 1.00 95.81 309 TYR A N 1
ATOM 2356 C CA . TYR A 1 309 ? -12.023 -8.724 -7.813 1.00 95.81 309 TYR A CA 1
ATOM 2357 C C . TYR A 1 309 ? -12.996 -7.556 -8.017 1.00 95.81 309 TYR A C 1
ATOM 2359 O O . TYR A 1 309 ? -13.958 -7.440 -7.256 1.00 95.81 309 TYR A O 1
ATOM 2367 N N . ASP A 1 310 ? -12.879 -6.792 -9.099 1.00 92.81 310 ASP A N 1
ATOM 2368 C CA . ASP A 1 310 ? -13.737 -5.625 -9.374 1.00 92.81 310 ASP A CA 1
ATOM 2369 C C . ASP A 1 310 ? -15.234 -5.956 -9.387 1.00 92.81 310 ASP A C 1
ATOM 2371 O O . ASP A 1 310 ? -16.079 -5.210 -8.888 1.00 92.81 310 ASP A O 1
ATOM 2375 N N . LYS A 1 311 ? -15.587 -7.133 -9.912 1.00 96.69 311 LYS A N 1
ATOM 2376 C CA . LYS A 1 311 ? -16.981 -7.597 -9.978 1.00 96.69 311 LYS A CA 1
ATOM 2377 C C . LYS A 1 311 ? -17.527 -8.074 -8.637 1.00 96.69 311 LYS A C 1
ATOM 2379 O O . LYS A 1 311 ? -18.748 -8.222 -8.494 1.00 96.69 311 LYS A O 1
ATOM 2384 N N . SER A 1 312 ? -16.678 -8.368 -7.656 1.00 93.56 312 SER A N 1
ATOM 2385 C CA . SER A 1 312 ? -17.137 -8.881 -6.371 1.00 93.56 312 SER A CA 1
ATOM 2386 C C . SER A 1 312 ? -17.706 -7.749 -5.508 1.00 93.56 312 SER A C 1
ATOM 2388 O O . SER A 1 312 ? -17.021 -7.044 -4.784 1.00 93.56 312 SER A O 1
ATOM 2390 N N . LYS A 1 313 ? -19.029 -7.578 -5.575 1.00 93.88 313 LYS A N 1
ATOM 2391 C CA . LYS A 1 313 ? -19.788 -6.558 -4.825 1.00 93.88 313 LYS A CA 1
ATOM 2392 C C . LYS A 1 313 ? -19.907 -6.851 -3.314 1.00 93.88 313 LYS A C 1
ATOM 2394 O O . LYS A 1 313 ? -20.953 -6.596 -2.719 1.00 93.88 313 LYS A O 1
ATOM 2399 N N . GLU A 1 314 ? -18.903 -7.473 -2.693 1.00 96.12 314 GLU A N 1
ATOM 2400 C CA . GLU A 1 314 ? -18.884 -7.654 -1.235 1.00 96.12 314 GLU A CA 1
ATOM 2401 C C . GLU A 1 314 ? -18.606 -6.307 -0.563 1.00 96.12 314 GLU A C 1
ATOM 2403 O O . GLU A 1 314 ? -17.609 -5.655 -0.856 1.00 96.12 314 GLU A O 1
ATOM 2408 N N . ASN A 1 315 ? -19.491 -5.889 0.345 1.00 97.00 315 ASN A N 1
ATOM 2409 C CA . ASN A 1 315 ? -19.278 -4.684 1.141 1.00 97.00 315 ASN A CA 1
ATOM 2410 C C . ASN A 1 315 ? -18.278 -5.001 2.263 1.00 97.00 315 ASN A C 1
ATOM 2412 O O . ASN A 1 315 ? -18.672 -5.439 3.348 1.00 97.00 315 ASN A O 1
ATOM 2416 N N . LEU A 1 316 ? -16.988 -4.830 1.961 1.00 96.94 316 LEU A N 1
ATOM 2417 C CA . LEU A 1 316 ? -15.889 -5.129 2.879 1.00 96.94 316 LEU A CA 1
ATOM 2418 C C . LEU A 1 316 ? -15.986 -4.317 4.167 1.00 96.94 316 LEU A C 1
ATOM 2420 O O . LEU A 1 316 ? -15.842 -4.894 5.238 1.00 96.94 316 LEU A O 1
ATOM 2424 N N . ASN A 1 317 ? -16.327 -3.029 4.082 1.00 96.50 317 ASN A N 1
ATOM 2425 C CA . ASN A 1 317 ? -16.463 -2.167 5.254 1.00 96.50 317 ASN A CA 1
ATOM 2426 C C . ASN A 1 317 ? -17.496 -2.742 6.248 1.00 96.50 317 ASN A C 1
ATOM 2428 O O . ASN A 1 317 ? -17.167 -3.028 7.399 1.00 96.50 317 ASN A O 1
ATOM 2432 N N . LYS A 1 318 ? -18.707 -3.071 5.779 1.00 97.75 318 LYS A N 1
ATOM 2433 C CA . LYS A 1 318 ? -19.752 -3.677 6.622 1.00 97.75 318 LYS A CA 1
ATOM 2434 C C . LYS A 1 318 ? -19.322 -5.013 7.245 1.00 97.75 318 LYS A C 1
ATOM 2436 O O . LYS A 1 318 ? -19.679 -5.307 8.387 1.00 97.75 318 LYS A O 1
ATOM 2441 N N . LEU A 1 319 ? -18.597 -5.844 6.494 1.00 98.44 319 LEU A N 1
ATOM 2442 C CA . LEU A 1 319 ? -18.081 -7.128 6.983 1.00 98.44 319 LEU A CA 1
ATOM 2443 C C . LEU A 1 319 ? -16.997 -6.931 8.052 1.00 98.44 319 LEU A C 1
ATOM 2445 O O . LEU A 1 319 ? -17.056 -7.568 9.104 1.00 98.44 319 LEU A O 1
ATOM 2449 N N . CYS A 1 320 ? -16.071 -6.002 7.819 1.00 98.25 320 CYS A N 1
ATOM 2450 C CA . CYS A 1 320 ? -15.036 -5.601 8.761 1.00 98.25 320 CYS A CA 1
ATOM 2451 C C . CYS A 1 320 ? -15.634 -5.042 10.055 1.00 98.25 320 CYS A C 1
ATOM 2453 O O . CYS A 1 320 ? -15.288 -5.540 11.119 1.00 98.25 320 CYS A O 1
ATOM 2455 N N . ILE A 1 321 ? -16.585 -4.103 9.992 1.00 98.19 321 ILE A N 1
ATOM 2456 C CA . ILE A 1 321 ? -17.279 -3.567 11.179 1.00 98.19 321 ILE A CA 1
ATOM 2457 C C . ILE A 1 321 ? -17.912 -4.699 11.985 1.00 98.19 321 ILE A C 1
ATOM 2459 O O . ILE A 1 321 ? -17.669 -4.823 13.185 1.00 98.19 321 ILE A O 1
ATOM 2463 N N . LYS A 1 322 ? -18.679 -5.578 11.327 1.00 98.38 322 LYS A N 1
ATOM 2464 C CA . LYS A 1 322 ? -19.295 -6.732 11.994 1.00 98.38 322 LYS A CA 1
ATOM 2465 C C . LYS A 1 322 ? -18.246 -7.598 12.697 1.00 98.38 322 LYS A C 1
ATOM 2467 O O . LYS A 1 322 ? -18.476 -8.041 13.822 1.00 98.38 322 LYS A O 1
ATOM 2472 N N . TYR A 1 323 ? -17.118 -7.849 12.039 1.00 98.38 323 TYR A N 1
ATOM 2473 C CA . TYR A 1 323 ? -16.023 -8.630 12.600 1.00 98.38 323 TYR A CA 1
ATOM 2474 C C . TYR A 1 323 ? -15.350 -7.922 13.786 1.00 98.38 323 TYR A C 1
ATOM 2476 O O . TYR A 1 323 ? -15.130 -8.564 14.811 1.00 98.38 323 TYR A O 1
ATOM 2484 N N . ILE A 1 324 ? -15.111 -6.609 13.700 1.00 97.44 324 ILE A N 1
ATOM 2485 C CA . ILE A 1 324 ? -14.556 -5.791 14.788 1.00 97.44 324 ILE A CA 1
ATOM 2486 C C . ILE A 1 324 ? -15.465 -5.860 16.016 1.00 97.44 324 ILE A C 1
ATOM 2488 O O . ILE A 1 324 ? -15.004 -6.177 17.108 1.00 97.44 324 ILE A O 1
ATOM 2492 N N . ARG A 1 325 ? -16.774 -5.637 15.842 1.00 96.94 325 ARG A N 1
ATOM 2493 C CA . ARG A 1 325 ? -17.751 -5.687 16.944 1.00 96.94 325 ARG A CA 1
ATOM 2494 C C . ARG A 1 325 ? -17.801 -7.056 17.620 1.00 96.94 325 ARG A C 1
ATOM 2496 O O . ARG A 1 325 ? -17.913 -7.130 18.839 1.00 96.94 325 ARG A O 1
ATOM 2503 N N . ALA A 1 326 ? -17.688 -8.132 16.844 1.00 97.06 326 ALA A N 1
ATOM 2504 C CA . ALA A 1 326 ? -17.688 -9.494 17.371 1.00 97.06 326 ALA A CA 1
ATOM 2505 C C . ALA A 1 326 ? -16.383 -9.881 18.094 1.00 97.06 326 ALA A C 1
ATOM 2507 O O . ALA A 1 326 ? -16.395 -10.821 18.882 1.00 97.06 326 ALA A O 1
ATOM 2508 N N . ASN A 1 327 ? -15.277 -9.174 17.838 1.00 96.81 327 ASN A N 1
ATOM 2509 C CA . ASN A 1 327 ? -13.945 -9.497 18.361 1.00 96.81 327 ASN A CA 1
ATOM 2510 C C . ASN A 1 327 ? -13.288 -8.287 19.046 1.00 96.81 327 ASN A C 1
ATOM 2512 O O . ASN A 1 327 ? -12.070 -8.144 19.014 1.00 96.81 327 ASN A O 1
ATOM 2516 N N . ALA A 1 328 ? -14.081 -7.406 19.667 1.00 95.31 328 ALA A N 1
ATOM 2517 C CA . ALA A 1 328 ? -13.622 -6.100 20.149 1.00 95.31 328 ALA A CA 1
ATOM 2518 C C . ALA A 1 328 ? -12.394 -6.172 21.078 1.00 95.31 328 ALA A C 1
ATOM 2520 O O . ALA A 1 328 ? -11.502 -5.334 20.971 1.00 95.31 328 ALA A O 1
ATOM 2521 N N . ALA A 1 329 ? -12.321 -7.194 21.941 1.00 93.31 329 ALA A N 1
ATOM 2522 C CA . ALA A 1 329 ? -11.181 -7.421 22.831 1.00 93.31 329 ALA A CA 1
ATOM 2523 C C . ALA A 1 329 ? -9.870 -7.671 22.065 1.00 93.31 329 ALA A C 1
ATOM 2525 O O . ALA A 1 329 ? -8.828 -7.158 22.458 1.00 93.31 329 ALA A O 1
ATOM 2526 N N . ASP A 1 330 ? -9.936 -8.386 20.939 1.00 94.31 330 ASP A N 1
ATOM 2527 C CA . ASP A 1 330 ? -8.778 -8.639 20.084 1.00 94.31 330 ASP A CA 1
ATOM 2528 C C . ASP A 1 330 ? -8.437 -7.426 19.211 1.00 94.31 330 ASP A C 1
ATOM 2530 O O . ASP A 1 330 ? -7.345 -7.367 18.660 1.00 94.31 330 ASP A O 1
ATOM 2534 N N . CYS A 1 331 ? -9.346 -6.473 19.000 1.00 95.12 331 CYS A N 1
ATOM 2535 C CA . CYS A 1 331 ? -9.108 -5.343 18.094 1.00 95.12 331 CYS A CA 1
ATOM 2536 C C . CYS A 1 331 ? -8.368 -4.173 18.760 1.00 95.12 331 CYS A C 1
ATOM 2538 O O . CYS A 1 331 ? -7.837 -3.303 18.067 1.00 95.12 331 CYS A O 1
ATOM 2540 N N . VAL A 1 332 ? -8.313 -4.146 20.088 1.00 92.69 332 VAL A N 1
ATOM 2541 C CA . VAL A 1 332 ? -7.651 -3.086 20.852 1.00 92.69 332 VAL A CA 1
ATOM 2542 C C . VAL A 1 332 ? -6.248 -3.501 21.257 1.00 92.69 332 VAL A C 1
ATOM 2544 O O . VAL A 1 332 ? -5.952 -4.689 21.391 1.00 92.69 332 VAL A O 1
ATOM 2547 N N . VAL A 1 333 ? -5.376 -2.515 21.461 1.00 79.50 333 VAL A N 1
ATOM 2548 C CA . VAL A 1 333 ? -4.030 -2.749 21.995 1.00 79.50 333 VAL A CA 1
ATOM 2549 C C . VAL A 1 333 ? -4.167 -3.039 23.493 1.00 79.50 333 VAL A C 1
ATOM 2551 O O . VAL A 1 333 ? -4.030 -2.171 24.349 1.00 79.50 333 VAL A O 1
ATOM 2554 N N . GLY A 1 334 ? -4.563 -4.268 23.814 1.00 61.34 334 GLY A N 1
ATOM 2555 C CA . GLY A 1 334 ? -4.797 -4.735 25.174 1.00 61.34 334 GLY A CA 1
ATOM 2556 C C . GLY A 1 334 ? -3.615 -5.547 25.659 1.00 61.34 334 GLY A C 1
ATOM 2557 O O . GLY A 1 334 ? -3.528 -6.721 25.317 1.00 61.34 334 GLY A O 1
ATOM 2558 N N . SER A 1 335 ? -2.731 -4.884 26.417 1.00 45.12 335 SER A N 1
ATOM 2559 C CA . SER A 1 335 ? -1.683 -5.433 27.287 1.00 45.12 335 SER A CA 1
ATOM 2560 C C . SER A 1 335 ? -1.194 -6.809 26.849 1.00 45.12 335 SER A C 1
ATOM 2562 O O . SER A 1 335 ? -1.816 -7.810 27.213 1.00 45.12 335 SER A O 1
ATOM 2564 N N . ALA A 1 336 ? -0.057 -6.874 26.138 1.00 43.69 336 ALA A N 1
ATOM 2565 C CA . ALA A 1 336 ? 0.790 -8.059 26.229 1.00 43.69 336 ALA A CA 1
ATOM 2566 C C . ALA A 1 336 ? 0.760 -8.453 27.700 1.00 43.69 336 ALA A C 1
ATOM 2568 O O . ALA A 1 336 ? 1.136 -7.634 28.539 1.00 43.69 336 ALA A O 1
ATOM 2569 N N . THR A 1 337 ? 0.124 -9.588 27.991 1.00 48.62 337 THR A N 1
ATOM 2570 C CA . THR A 1 337 ? -0.022 -10.131 29.331 1.00 48.62 337 THR A CA 1
ATOM 2571 C C . THR A 1 337 ? 1.368 -10.058 29.909 1.00 48.62 337 THR A C 1
ATOM 2573 O O . THR A 1 337 ? 2.243 -10.800 29.452 1.00 48.62 337 THR A O 1
ATOM 2576 N N . GLY A 1 338 ? 1.583 -9.055 30.768 1.00 45.91 338 GLY A N 1
ATOM 2577 C CA . GLY A 1 338 ? 2.847 -8.844 31.433 1.00 45.91 338 GLY A CA 1
ATOM 2578 C C . GLY A 1 338 ? 3.183 -10.189 32.017 1.00 45.91 338 GLY A C 1
ATOM 2579 O O . GLY A 1 338 ? 2.331 -10.772 32.685 1.00 45.91 338 GLY A O 1
ATOM 2580 N N . GLU A 1 339 ? 4.325 -10.707 31.579 1.00 47.59 339 GLU A N 1
ATOM 2581 C CA . GLU A 1 339 ? 5.077 -11.762 32.224 1.00 47.59 339 GLU A CA 1
ATOM 2582 C C . GLU A 1 339 ? 4.193 -12.647 33.106 1.00 47.59 339 GLU A C 1
ATOM 2584 O O . GLU A 1 339 ? 3.985 -12.378 34.291 1.00 47.59 339 GLU A O 1
ATOM 2589 N N . ALA A 1 340 ? 3.729 -13.770 32.551 1.00 48.22 340 ALA A N 1
ATOM 2590 C CA . ALA A 1 340 ? 3.737 -14.970 33.367 1.00 48.22 340 ALA A CA 1
ATOM 2591 C C . ALA A 1 340 ? 5.204 -15.163 33.765 1.00 48.22 340 ALA A C 1
ATOM 2593 O O . ALA A 1 340 ? 5.963 -15.826 33.059 1.00 48.22 340 ALA A O 1
ATOM 2594 N N . GLY A 1 341 ? 5.616 -14.458 34.824 1.00 45.84 341 GLY A N 1
ATOM 2595 C CA . GLY A 1 341 ? 6.835 -14.711 35.543 1.00 45.84 341 GLY A CA 1
ATOM 2596 C C . GLY A 1 341 ? 6.780 -16.190 35.826 1.00 45.84 341 GLY A C 1
ATOM 2597 O O . GLY A 1 341 ? 5.922 -16.663 36.570 1.00 45.84 341 GLY A O 1
ATOM 2598 N N . SER A 1 342 ? 7.625 -16.929 35.122 1.00 49.38 342 SER A N 1
ATOM 2599 C CA . SER A 1 342 ? 8.037 -18.236 35.560 1.00 49.38 342 SER A CA 1
ATOM 2600 C C . SER A 1 342 ? 8.544 -18.022 36.977 1.00 49.38 342 SER A C 1
ATOM 2602 O O . SER A 1 342 ? 9.655 -17.528 37.163 1.00 49.38 342 SER A O 1
ATOM 2604 N N . GLU A 1 343 ? 7.700 -18.306 37.968 1.00 52.22 343 GLU A N 1
ATOM 2605 C CA . GLU A 1 343 ? 8.178 -18.700 39.278 1.00 52.22 343 GLU A CA 1
ATOM 2606 C C . GLU A 1 343 ? 9.150 -19.839 38.985 1.00 52.22 343 GLU A C 1
ATOM 2608 O O . GLU A 1 343 ? 8.750 -20.956 38.649 1.00 52.22 343 GLU A O 1
ATOM 2613 N N . GLU A 1 344 ? 10.444 -19.517 38.984 1.00 60.56 344 GLU A N 1
ATOM 2614 C CA . GLU A 1 344 ? 11.463 -20.534 39.134 1.00 60.56 344 GLU A CA 1
ATOM 2615 C C . GLU A 1 344 ? 11.052 -21.322 40.377 1.00 60.56 344 GLU A C 1
ATOM 2617 O O . GLU A 1 344 ? 10.867 -20.718 41.442 1.00 60.56 344 GLU A O 1
ATOM 2622 N N . PRO A 1 345 ? 10.835 -22.643 40.276 1.00 57.72 345 PRO A N 1
ATOM 2623 C CA . PRO A 1 345 ? 10.649 -23.436 41.467 1.00 57.72 345 PRO A CA 1
ATOM 2624 C C . PRO A 1 345 ? 11.924 -23.275 42.290 1.00 57.72 345 PRO A C 1
ATOM 2626 O O . PRO A 1 345 ? 12.986 -23.765 41.910 1.00 57.72 345 PRO A O 1
ATOM 2629 N N . SER A 1 346 ? 11.807 -22.538 43.395 1.00 66.00 346 SER A N 1
ATOM 2630 C CA . SER A 1 346 ? 12.804 -22.477 44.454 1.00 66.00 346 SER A CA 1
ATOM 2631 C C . SER A 1 346 ? 13.164 -23.912 44.819 1.00 66.00 346 SER A C 1
ATOM 2633 O O . SER A 1 346 ? 12.365 -24.634 45.420 1.00 66.00 346 SER A O 1
ATOM 2635 N N . SER A 1 347 ? 14.342 -24.355 44.385 1.00 63.50 347 SER A N 1
ATOM 2636 C CA . SER A 1 347 ? 14.914 -25.627 44.790 1.00 63.50 347 SER A CA 1
ATOM 2637 C C . SER A 1 347 ? 15.355 -25.487 46.242 1.00 63.50 347 SER A C 1
ATOM 2639 O O . SER A 1 347 ? 16.493 -25.121 46.533 1.00 63.50 347 SER A O 1
ATOM 2641 N N . GLY A 1 348 ? 14.418 -25.718 47.155 1.00 74.12 348 GLY A N 1
ATOM 2642 C CA . GLY A 1 348 ? 14.746 -26.089 48.517 1.00 74.12 348 GLY A CA 1
ATOM 2643 C C . GLY A 1 348 ? 15.114 -27.565 48.546 1.00 74.12 348 GLY A C 1
ATOM 2644 O O . GLY A 1 348 ? 14.214 -28.395 48.470 1.00 74.12 348 GLY A O 1
ATOM 2645 N N . GLU A 1 349 ? 16.414 -27.854 48.620 1.00 55.88 349 GLU A N 1
ATOM 2646 C CA . GLU A 1 349 ? 17.037 -28.858 49.504 1.00 55.88 349 GLU A CA 1
ATOM 2647 C C . GLU A 1 349 ? 18.562 -28.691 49.530 1.00 55.88 349 GLU A C 1
ATOM 2649 O O . GLU A 1 349 ? 19.179 -28.605 48.442 1.00 55.88 349 GLU A O 1
#

Radius of gyration: 27.03 Å; Cα contacts (8 Å, |Δi|>4): 285; chains: 1; bounding box: 57×66×87 Å

Sequence (349 aa):
MDTRKLGAILTTVVVIGLIFFLRFRQRSEDSNEAREQAMVIVSSLDEYESNKTLLDSMAKLAHSVAFDAAYTMGGRRTRATFDADAYLDAFLRSMIDQAAQMGRADLKKPLLALHQEFKKVQRGEDEEPGESSELTPAQVAQADAADTDEPADGDAQDAAEDATAEADESPQALNATALAAVKDEELMDRLVADIRMELGDRSGADGVKAIRALTPCRRAIFMVQWVDNVAREDSLNELFGDEFGPLAVEAVKSFDAVGAKKRAVIMRRAVAAFVRENPDQKLVKKSKSVKKYMDAYGDASIADVDAAYDKSKENLNKLCIKYIRANAADCVVGSATGEAGSEEPSSGE

Solvent-accessible surface area (backbone atoms only — not comparable to full-atom values): 20628 Å² total; per-residue (Å²): 133,63,71,71,60,53,55,58,51,50,52,53,50,50,52,53,46,48,58,50,50,62,53,54,73,74,63,58,86,46,68,65,57,50,44,53,56,52,44,57,60,54,59,68,42,90,62,25,83,86,37,40,75,59,53,53,53,40,48,60,60,14,39,60,62,8,46,64,73,15,48,44,83,41,56,103,89,42,73,64,45,66,40,64,70,52,20,55,54,41,25,47,49,42,39,30,50,51,24,55,77,70,68,36,62,83,54,22,53,59,46,49,51,54,48,50,53,52,55,34,59,77,68,60,69,75,77,69,94,74,73,90,75,78,78,59,78,82,78,72,76,84,82,86,90,79,92,76,91,82,83,91,84,83,80,93,74,87,80,77,82,77,80,75,77,80,72,90,68,73,81,73,79,56,40,57,70,54,59,69,68,49,51,80,91,50,40,62,62,55,50,51,51,52,51,47,65,72,53,55,92,50,54,48,72,58,23,51,51,49,52,68,67,41,43,72,44,44,36,23,54,51,36,45,51,52,51,52,50,39,42,72,75,68,32,61,70,47,50,60,76,40,69,56,24,90,42,56,70,56,33,29,54,19,23,49,70,37,62,40,55,68,60,20,53,40,43,38,36,37,56,17,21,52,38,69,78,41,65,84,41,73,72,57,82,75,38,76,67,52,57,57,27,30,78,74,33,73,82,50,53,56,67,59,33,42,59,48,50,77,67,53,85,69,62,59,67,65,30,45,52,55,39,43,70,76,36,40,73,45,53,28,84,65,68,79,74,73,70,84,68,75,74,70,79,78,81,85,127

pLDDT: mean 79.82, std 19.92, range [32.56, 98.44]

Secondary structure (DSSP, 8-state):
--HHHHHHHHHHHHHHHHHHHHHHTTT--SHHHHHHHHHHHHHTSTTHHHHHHHHHHHHHHHHHHHHHHHEE---TTS--EE-HHHHHHHHHHHHHHHHHHTT-HHHHHHHHHHHHHHHHHHHTTT----------GGGS-SS--------------------------------HHHHHHS-HHHHHHHHHHHHHHHHTT--HHHHHHHHHHS-HHHHHHHHHHHHHHHHHHT-TTHHHHSTTGGGHHHHHHHHHHHT-HHHHHHHHHHHHHHHHH-TTSHHHHH-HHHHHHHHHHTT--HHHHHHHHHH----HHHHHHHHHHHTHHHHS-----------------

Mean predicted aligned error: 15.94 Å

Foldseek 3Di:
DPVVVVVVLVVVLVVVLVVLLVVVQPDPPDLVVLLVNLVSSVCSDPCCVVCVVVVNVQSVVQSVQLQVQQWDPADPPGHIGGRSLSSSLSSLVSSLVVCVVVVNPVSNVSSVVSSVVSVCVVVVVPPPVDDDPPPDPVVVPPDDDDDDDDDDDDDDDDPPPPPPPPPPPPLPADDLVNLVPDDLVCNLVSLLVNLCVQLDPDFAPRSLVSLVPAFLLSNLSNLQVVCVVCLVPPRLLVCCVGSNVLCLLVSLVSCVLLVVPQVSLLSLLLLLQNCLVPVPDPSNVPDPSSVVSCVVNVPDHSVNSSVSVVPSPDPSSVSSSVSCVVPVNSSGPPDPPPDPPPPPPPPDD